Protein AF-A0AAD7C0X8-F1 (afdb_monomer_lite)

Foldseek 3Di:
DDDPQDDLVRLVVCVVVLCVLLVLVLADDPVCLVVDQCVDDDNNVSLQSLLVSLLVCLVNLNALVSLLVNCVSNVSSVVSCVVCVVSPAPSHHNRPDPLVSLLSNLSSLLRNCVHPNSLVVLLPDPLSLLSLLLSLQSLLPHDRPDCSLVSNVSSLVSCVVSPVLVPVVSVQSSCNSQPRDPVSVVVSLVSNVVVCVVPVVSDDPVVVVSSVVVVVSSVVVVVPPPDPPDPPDDPPVPVPPPDPDDDD

Radius of gyration: 20.09 Å; chains: 1; bounding box: 45×50×60 Å

Secondary structure (DSSP, 8-state):
---PPPPHHHHHHHHHHHHHHS-GGGSPPHHHHHT--TTSSHHHHHHHHHHHHHHHHHHHT--HHHHHHHHHHHHHHHHHHHHTHHHHTTTSTT-S-HHHHHHHHHHHHHHHHTSHHHHHHHHTSTTHHHHHHHHHHHHHHS---S-HHHHHHHHHHHHHHTTGGG-HHHHHHHHHHHTSSHHHHHHHHHHHHHHHHH-GGG--HHHHHHHHHHHHHHHHHHTTS---TT--SSSHHHHTT-------

Structure (mmCIF, N/CA/C/O backbone):
data_AF-A0AAD7C0X8-F1
#
_entry.id   AF-A0AAD7C0X8-F1
#
loop_
_atom_site.group_PDB
_atom_site.id
_atom_site.type_symbol
_atom_site.label_atom_id
_atom_site.label_alt_id
_atom_site.label_comp_id
_atom_site.label_asym_id
_atom_site.label_entity_id
_atom_site.label_seq_id
_atom_site.pdbx_PDB_ins_code
_atom_site.Cartn_x
_atom_site.Cartn_y
_atom_site.Cartn_z
_atom_site.occupancy
_atom_site.B_iso_or_equiv
_atom_site.auth_seq_id
_atom_site.auth_comp_id
_atom_site.auth_asym_id
_atom_site.auth_atom_id
_atom_site.pdbx_PDB_model_num
ATOM 1 N N . MET A 1 1 ? 21.101 -6.039 13.430 1.00 32.66 1 MET A N 1
ATOM 2 C CA . MET A 1 1 ? 20.666 -7.360 13.927 1.00 32.66 1 MET A CA 1
ATOM 3 C C . MET A 1 1 ? 19.851 -7.982 12.822 1.00 32.66 1 MET A C 1
ATOM 5 O O . MET A 1 1 ? 18.759 -7.492 12.554 1.00 32.66 1 MET A O 1
ATOM 9 N N . ASP A 1 2 ? 20.410 -8.977 12.144 1.00 31.84 2 ASP A N 1
ATOM 10 C CA . ASP A 1 2 ? 19.678 -9.732 11.134 1.00 31.84 2 ASP A CA 1
ATOM 11 C C . ASP A 1 2 ? 18.566 -10.504 11.836 1.00 31.84 2 ASP A C 1
ATOM 13 O O . ASP A 1 2 ? 18.821 -11.297 12.742 1.00 31.84 2 ASP A O 1
ATOM 17 N N . ASN A 1 3 ? 17.318 -10.203 11.484 1.00 43.12 3 ASN A N 1
ATOM 18 C CA . ASN A 1 3 ? 16.181 -10.973 11.958 1.00 43.12 3 ASN A CA 1
ATOM 19 C C . ASN A 1 3 ? 16.227 -12.315 11.210 1.00 43.12 3 ASN A C 1
ATOM 21 O O . ASN A 1 3 ? 16.103 -12.290 9.980 1.00 43.12 3 ASN A O 1
ATOM 25 N N . PRO A 1 4 ? 16.468 -13.461 11.876 1.00 53.78 4 PRO A N 1
ATOM 26 C CA . PRO A 1 4 ? 16.505 -14.741 11.184 1.00 53.78 4 PRO A CA 1
ATOM 27 C C . PRO A 1 4 ? 15.165 -14.937 10.477 1.00 53.78 4 PRO A C 1
ATOM 29 O O . PRO A 1 4 ? 14.106 -14.858 11.102 1.00 53.78 4 PRO A O 1
ATOM 32 N N . ALA A 1 5 ? 15.210 -15.124 9.156 1.00 65.44 5 ALA A N 1
ATOM 33 C CA . ALA A 1 5 ? 14.007 -15.332 8.367 1.00 65.44 5 ALA A CA 1
ATOM 34 C C . ALA A 1 5 ? 13.226 -16.511 8.962 1.00 65.44 5 ALA A C 1
ATOM 36 O O . ALA A 1 5 ? 13.779 -17.599 9.130 1.00 65.44 5 ALA A O 1
ATOM 37 N N . LEU A 1 6 ? 11.956 -16.280 9.310 1.00 68.38 6 LEU A N 1
ATOM 38 C CA . LEU A 1 6 ? 11.088 -17.333 9.829 1.00 68.38 6 LEU A CA 1
ATOM 39 C C . LEU A 1 6 ? 11.037 -18.492 8.830 1.00 68.38 6 LEU A C 1
ATOM 41 O O . LEU A 1 6 ? 10.920 -18.272 7.620 1.00 68.38 6 LEU A O 1
ATOM 45 N N . THR A 1 7 ? 11.081 -19.723 9.337 1.00 78.19 7 THR A N 1
ATOM 46 C CA . THR A 1 7 ? 10.837 -20.903 8.504 1.00 78.19 7 THR A CA 1
ATOM 47 C C . THR A 1 7 ? 9.405 -20.875 7.969 1.00 78.19 7 THR A C 1
ATOM 49 O O . THR A 1 7 ? 8.520 -20.238 8.543 1.00 78.19 7 THR A O 1
ATOM 52 N N . GLU A 1 8 ? 9.136 -21.581 6.871 1.00 71.00 8 GLU A N 1
ATOM 53 C CA . GLU A 1 8 ? 7.780 -21.660 6.313 1.00 71.00 8 GLU A CA 1
ATOM 54 C C . GLU A 1 8 ? 6.769 -22.209 7.333 1.00 71.00 8 GLU A C 1
ATOM 56 O O . GLU A 1 8 ? 5.691 -21.644 7.495 1.00 71.00 8 GLU A O 1
ATOM 61 N N . SER A 1 9 ? 7.152 -23.215 8.126 1.00 75.50 9 SER A N 1
ATOM 62 C CA . SER A 1 9 ? 6.321 -23.736 9.220 1.00 75.50 9 SER A CA 1
ATOM 63 C C . SER A 1 9 ? 6.037 -22.694 10.305 1.00 75.50 9 SER A C 1
ATOM 65 O O . SER A 1 9 ? 4.922 -22.645 10.817 1.00 75.50 9 SER A O 1
ATOM 67 N N . GLN A 1 10 ? 7.008 -21.838 10.646 1.00 78.19 10 GLN A N 1
ATOM 68 C CA . GLN A 1 10 ? 6.790 -20.734 11.587 1.00 78.19 10 GLN A CA 1
ATOM 69 C C . GLN A 1 10 ? 5.834 -19.689 11.003 1.00 78.19 10 GLN A C 1
ATOM 71 O O . GLN A 1 10 ? 4.924 -19.251 11.700 1.00 78.19 10 GLN A O 1
ATOM 76 N N . ARG A 1 11 ? 5.980 -19.343 9.717 1.00 72.56 11 ARG A N 1
ATOM 77 C CA . ARG A 1 11 ? 5.065 -18.423 9.020 1.00 72.56 11 ARG A CA 1
ATOM 78 C C . ARG A 1 11 ? 3.634 -18.963 8.989 1.00 72.56 11 ARG A C 1
ATOM 80 O O . ARG A 1 11 ? 2.706 -18.224 9.302 1.00 72.56 11 ARG A O 1
ATOM 87 N N . LEU A 1 12 ? 3.464 -20.248 8.673 1.00 70.44 12 LEU A N 1
ATOM 88 C CA . LEU A 1 12 ? 2.163 -20.923 8.668 1.00 70.44 12 LEU A CA 1
ATOM 89 C C . LEU A 1 12 ? 1.551 -21.003 10.073 1.00 70.44 12 LEU A C 1
ATOM 91 O O . LEU A 1 12 ? 0.361 -20.757 10.231 1.00 70.44 12 LEU A O 1
ATOM 95 N N . ALA A 1 13 ? 2.349 -21.276 11.109 1.00 77.56 13 ALA A N 1
ATOM 96 C CA . ALA A 1 13 ? 1.867 -21.274 12.490 1.00 77.56 13 ALA A CA 1
ATOM 97 C C . ALA A 1 13 ? 1.412 -19.873 12.944 1.00 77.56 13 ALA A C 1
ATOM 99 O 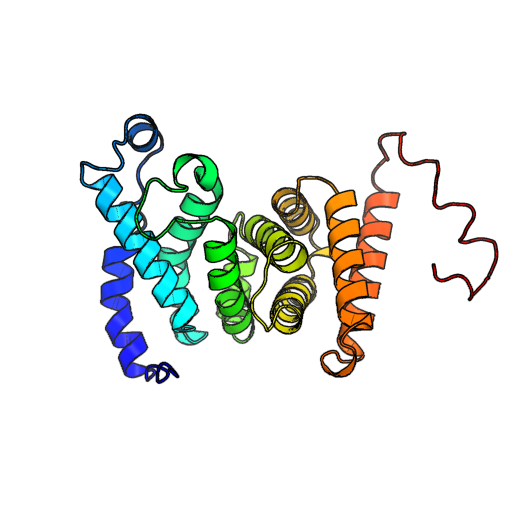O . ALA A 1 13 ? 0.431 -19.743 13.675 1.00 77.56 13 ALA A O 1
ATOM 100 N N . SER A 1 14 ? 2.082 -18.815 12.476 1.00 79.50 14 SER A N 1
ATOM 101 C CA . SER A 1 14 ? 1.691 -17.430 12.758 1.00 79.50 14 SER A CA 1
ATOM 102 C C . SER A 1 14 ? 0.415 -16.985 12.033 1.00 79.50 14 SER A C 1
ATOM 104 O O . SER A 1 14 ? -0.206 -16.026 12.485 1.00 79.50 14 SER A O 1
ATOM 106 N N . LEU A 1 15 ? -0.029 -17.677 10.972 1.00 80.38 15 LEU A N 1
ATOM 107 C CA . LEU A 1 15 ? -1.247 -17.307 10.234 1.00 80.38 15 LEU A CA 1
ATOM 108 C C . LEU A 1 15 ? -2.485 -17.248 11.125 1.00 80.38 15 LEU A C 1
ATOM 110 O O . LEU A 1 15 ? -3.273 -16.322 10.996 1.00 80.38 15 LEU A O 1
ATOM 114 N N . SER A 1 16 ? -2.643 -18.193 12.057 1.00 82.38 16 SER A N 1
ATOM 115 C CA . SER A 1 16 ? -3.808 -18.204 12.956 1.00 82.38 16 SER A CA 1
ATOM 116 C C . SER A 1 16 ? -3.858 -16.956 13.841 1.00 82.38 16 SER A C 1
ATOM 118 O O . SER A 1 16 ? -4.927 -16.397 14.076 1.00 82.38 16 SER A O 1
ATOM 120 N N . LEU A 1 17 ? -2.692 -16.488 14.298 1.00 85.88 17 LEU A N 1
ATOM 121 C CA . LEU A 1 17 ? -2.587 -15.249 15.062 1.00 85.88 17 LEU A CA 1
ATOM 122 C C . LEU A 1 17 ? -2.900 -14.035 14.181 1.00 85.88 17 LEU A C 1
ATOM 124 O O . LEU A 1 17 ? -3.639 -13.148 14.602 1.00 85.88 17 LEU A O 1
ATOM 128 N N . TRP A 1 18 ? -2.374 -14.005 12.956 1.00 87.81 18 TRP A N 1
ATOM 129 C CA . TRP A 1 18 ? -2.643 -12.924 12.008 1.00 87.81 18 TRP A CA 1
ATOM 130 C C . TRP A 1 18 ? -4.104 -12.854 11.599 1.00 87.81 18 TRP A C 1
ATOM 132 O O . TRP A 1 18 ? -4.644 -11.759 11.582 1.00 87.81 18 TRP A O 1
ATOM 142 N N . PHE A 1 19 ? -4.774 -13.980 11.371 1.00 90.31 19 PHE A N 1
ATOM 143 C CA . PHE A 1 19 ? -6.204 -13.992 11.057 1.00 90.31 19 PHE A CA 1
ATOM 144 C C . PHE A 1 19 ? -7.049 -13.508 12.230 1.00 90.31 19 PHE A C 1
ATOM 146 O O . PHE A 1 19 ? -8.034 -12.812 12.021 1.00 90.31 19 PHE A O 1
ATOM 153 N N . LEU A 1 20 ? -6.645 -13.817 13.465 1.00 90.56 20 LEU A N 1
ATOM 154 C CA . LEU A 1 20 ? -7.347 -13.332 14.649 1.00 90.56 20 LEU A CA 1
ATOM 155 C C . LEU A 1 20 ? -7.196 -11.816 14.839 1.00 90.56 20 LEU A C 1
ATOM 157 O O . LEU A 1 20 ? -8.148 -11.161 15.260 1.00 90.56 20 LEU A O 1
ATOM 161 N N . ILE A 1 21 ? -5.998 -11.271 14.606 1.00 93.44 21 ILE A N 1
ATOM 162 C CA . ILE A 1 21 ? -5.714 -9.842 14.811 1.00 93.44 21 ILE A CA 1
ATOM 163 C C . ILE A 1 21 ? -6.228 -9.005 13.637 1.00 93.44 21 ILE A C 1
ATOM 165 O O . ILE A 1 21 ? -6.854 -7.974 13.858 1.00 93.44 21 ILE A O 1
ATOM 169 N N . LEU A 1 22 ? -5.983 -9.456 12.407 1.00 94.56 22 LEU A N 1
ATOM 170 C CA . LEU A 1 22 ? -6.343 -8.776 11.162 1.00 94.56 22 LEU A CA 1
ATOM 171 C C . LEU A 1 22 ? -7.708 -9.231 10.633 1.00 94.56 22 LEU A C 1
ATOM 173 O O . LEU A 1 22 ? -7.950 -9.198 9.432 1.00 94.56 22 LEU A O 1
ATOM 177 N N . ASP A 1 23 ? -8.603 -9.667 11.515 1.00 94.94 23 ASP A N 1
ATOM 178 C CA . ASP A 1 23 ? -9.978 -9.987 11.141 1.00 94.94 23 ASP A CA 1
ATOM 179 C C . ASP A 1 23 ? -10.663 -8.715 10.598 1.00 94.94 23 ASP A C 1
ATOM 181 O O . ASP A 1 23 ? -10.744 -7.719 11.330 1.00 94.94 23 ASP A O 1
ATOM 185 N N . PRO A 1 24 ? -11.154 -8.702 9.343 1.00 95.62 24 PRO A N 1
ATOM 186 C CA . PRO A 1 24 ? -11.845 -7.544 8.781 1.00 95.62 24 PRO A CA 1
ATOM 187 C C . PRO A 1 24 ? -13.075 -7.116 9.589 1.00 95.62 24 PRO A C 1
ATOM 189 O O . PRO A 1 24 ? -13.419 -5.938 9.589 1.00 95.62 24 PRO A O 1
ATOM 192 N N . ALA A 1 25 ? -13.713 -8.034 10.326 1.00 94.94 25 ALA A N 1
ATOM 193 C CA . ALA A 1 25 ? -14.865 -7.721 11.173 1.00 94.94 25 ALA A CA 1
ATOM 194 C C . ALA A 1 25 ? -14.525 -6.808 12.367 1.00 94.94 25 ALA A C 1
ATOM 196 O O . ALA A 1 25 ? -15.426 -6.298 13.030 1.00 94.94 25 ALA A O 1
ATOM 197 N N . ARG A 1 26 ? -13.235 -6.605 12.659 1.00 94.88 26 ARG A N 1
ATOM 198 C CA . ARG A 1 26 ? -12.752 -5.713 13.724 1.00 94.88 26 ARG A CA 1
ATOM 199 C C . ARG A 1 26 ? -12.464 -4.294 13.251 1.00 94.88 26 ARG A C 1
ATOM 201 O O . ARG A 1 26 ? -12.142 -3.445 14.082 1.00 94.88 26 ARG A O 1
ATOM 208 N N . ILE A 1 27 ? -12.540 -4.037 11.946 1.00 95.88 27 ILE A N 1
ATOM 209 C CA . ILE A 1 27 ? -12.364 -2.689 11.414 1.00 95.88 27 ILE A CA 1
ATOM 210 C C . ILE A 1 27 ? -13.512 -1.821 11.948 1.00 95.88 27 ILE A C 1
ATOM 212 O O . ILE A 1 27 ? -14.677 -2.190 11.777 1.00 95.88 27 ILE A O 1
ATOM 216 N N . PRO A 1 28 ? -13.215 -0.691 12.616 1.00 93.62 28 PRO A N 1
ATOM 217 C CA . PRO A 1 28 ? -14.253 0.195 13.122 1.00 93.62 28 PRO A CA 1
ATOM 218 C C . PRO A 1 28 ? -15.121 0.718 11.982 1.00 93.62 28 PRO A C 1
ATOM 220 O O . PRO A 1 28 ? -14.614 1.071 10.916 1.00 93.62 28 PRO A O 1
ATOM 223 N N . THR A 1 29 ? -16.428 0.808 12.220 1.00 91.12 29 THR A N 1
ATOM 224 C CA . THR A 1 29 ? -17.317 1.479 11.270 1.00 91.12 29 THR A CA 1
ATOM 225 C C . THR A 1 29 ? -17.044 2.988 11.277 1.00 91.12 29 THR A C 1
ATOM 227 O O . THR A 1 29 ? -16.501 3.505 12.263 1.00 91.12 29 THR A O 1
ATOM 230 N N . PRO A 1 30 ? -17.420 3.720 10.213 1.00 88.44 30 PRO A N 1
ATOM 231 C CA . PRO A 1 30 ? -17.243 5.171 10.157 1.00 88.44 30 PRO A CA 1
ATOM 232 C C . PRO A 1 30 ? -17.828 5.900 11.376 1.00 88.44 30 PRO A C 1
ATOM 234 O O . PRO A 1 30 ? -17.179 6.774 11.941 1.00 88.44 30 PRO A O 1
ATOM 237 N N . GLU A 1 31 ? -18.996 5.471 11.860 1.00 88.62 31 GLU A N 1
ATOM 238 C CA . GLU A 1 31 ? -19.673 6.078 13.014 1.00 88.62 31 GLU A CA 1
ATOM 239 C C . GLU A 1 31 ? -18.886 5.878 14.319 1.00 88.62 31 GLU A C 1
ATOM 241 O O . GLU A 1 31 ? -18.843 6.756 15.182 1.00 88.62 31 GLU A O 1
ATOM 246 N N . VAL A 1 32 ? -18.237 4.717 14.472 1.00 89.31 32 VAL A N 1
ATOM 247 C CA . VAL A 1 32 ? -17.354 4.455 15.616 1.00 89.31 32 VAL A CA 1
ATOM 248 C C . VAL A 1 32 ? -16.107 5.328 15.521 1.00 89.31 32 VAL A C 1
ATOM 250 O O . VAL A 1 32 ? -15.654 5.849 16.536 1.00 89.31 32 VAL A O 1
ATOM 253 N N . LEU A 1 33 ? -15.564 5.518 14.316 1.00 88.44 33 LEU A N 1
ATOM 254 C CA . LEU A 1 33 ? -14.345 6.292 14.102 1.00 88.44 33 LEU A CA 1
ATOM 255 C C . LEU A 1 33 ? -14.522 7.776 14.458 1.00 88.44 33 LEU A C 1
ATOM 257 O O . LEU A 1 33 ? -13.631 8.363 15.067 1.00 88.44 33 LEU A O 1
ATOM 261 N N . GLU A 1 34 ? -15.681 8.362 14.149 1.00 86.06 34 GLU A N 1
ATOM 262 C CA . GLU A 1 34 ? -16.001 9.768 14.452 1.00 86.06 34 GLU A CA 1
ATOM 263 C C . GLU A 1 34 ? -15.982 10.097 15.951 1.00 86.06 34 GLU A C 1
ATOM 265 O O . GLU A 1 34 ? -15.717 11.235 16.340 1.00 86.06 34 GLU A O 1
ATOM 270 N N . THR A 1 35 ? -16.256 9.104 16.799 1.00 87.44 35 THR A N 1
ATOM 271 C CA . THR A 1 35 ? -16.377 9.271 18.256 1.00 87.44 35 THR A CA 1
ATOM 272 C C . THR A 1 35 ? -15.254 8.588 19.036 1.00 87.44 35 THR A C 1
ATOM 274 O O . THR A 1 35 ? -15.273 8.579 20.267 1.00 87.44 35 THR A O 1
ATOM 277 N N . LEU A 1 36 ? -14.271 8.019 18.334 1.00 88.12 36 LEU A N 1
ATOM 278 C CA . LEU A 1 36 ? -13.228 7.191 18.922 1.00 88.12 36 LEU A CA 1
ATOM 279 C C . LEU A 1 36 ? -12.238 8.015 19.757 1.00 88.12 36 LEU A C 1
ATOM 281 O O . LEU A 1 36 ? -11.521 8.862 19.221 1.00 88.12 36 LEU A O 1
ATOM 285 N N . ASP A 1 37 ? -12.135 7.699 21.050 1.00 86.75 37 ASP A N 1
ATOM 286 C CA . ASP A 1 37 ? -11.016 8.132 21.890 1.00 86.75 37 ASP A CA 1
ATOM 287 C C . ASP A 1 37 ? -9.796 7.233 21.612 1.00 86.75 37 ASP A C 1
ATOM 289 O O . ASP A 1 37 ? -9.871 6.022 21.816 1.00 86.75 37 ASP A O 1
ATOM 293 N N . PRO A 1 38 ? -8.652 7.775 21.162 1.00 81.75 38 PRO A N 1
ATOM 294 C CA . PRO A 1 38 ? -7.455 6.972 20.925 1.00 81.75 38 PRO A CA 1
ATOM 295 C C . PRO A 1 38 ? -6.884 6.275 22.169 1.00 81.75 38 PRO A C 1
ATOM 297 O O . PRO A 1 38 ? -6.120 5.321 22.029 1.00 81.75 38 PRO A O 1
ATOM 300 N N . ASN A 1 39 ? -7.228 6.743 23.373 1.00 81.12 39 ASN A N 1
ATOM 301 C CA . ASN A 1 39 ? -6.718 6.206 24.636 1.00 81.12 39 ASN A CA 1
ATOM 302 C C . ASN A 1 39 ? -7.677 5.225 25.318 1.00 81.12 39 ASN A C 1
ATOM 304 O O . ASN A 1 39 ? -7.301 4.633 26.332 1.00 81.12 39 ASN A O 1
ATOM 308 N N . ASP A 1 40 ? -8.895 5.058 24.800 1.00 77.62 40 ASP A N 1
ATOM 309 C CA . ASP A 1 40 ? -9.926 4.253 25.445 1.00 77.62 40 ASP A CA 1
ATOM 310 C C . ASP A 1 40 ? -10.737 3.429 24.435 1.00 77.62 40 ASP A C 1
ATOM 312 O O . ASP A 1 40 ? -10.974 3.803 23.289 1.00 77.62 40 ASP A O 1
ATOM 316 N N . GLY A 1 41 ? -11.193 2.268 24.887 1.00 84.25 41 GLY A N 1
ATOM 317 C CA . GLY A 1 41 ? -12.115 1.433 24.144 1.00 84.25 41 GLY A CA 1
ATOM 318 C C . GLY A 1 41 ? -11.469 0.391 23.235 1.00 84.25 41 GLY A C 1
ATOM 319 O O . GLY A 1 41 ? -10.277 0.364 22.924 1.00 84.25 41 GLY A O 1
ATOM 320 N N . ARG A 1 42 ? -12.321 -0.546 22.815 1.00 89.56 42 ARG A N 1
ATOM 321 C CA . ARG A 1 42 ? -11.903 -1.742 22.085 1.00 89.56 42 ARG A CA 1
ATOM 322 C C . ARG A 1 42 ? -11.376 -1.430 20.681 1.00 89.56 42 ARG A C 1
ATOM 324 O O . ARG A 1 42 ? -10.369 -2.004 20.282 1.00 89.56 42 ARG A O 1
ATOM 331 N N . ALA A 1 43 ? -12.016 -0.503 19.972 1.00 90.81 43 ALA A N 1
ATOM 332 C CA . ALA A 1 43 ? -11.628 -0.116 18.617 1.00 90.81 43 ALA A CA 1
ATOM 333 C C . ALA A 1 43 ? -10.211 0.485 18.565 1.00 90.81 43 ALA A C 1
ATOM 335 O O . ALA A 1 43 ? -9.439 0.140 17.675 1.00 90.81 43 ALA A O 1
ATOM 336 N N . ALA A 1 44 ? -9.825 1.303 19.551 1.00 91.69 44 ALA A N 1
ATOM 337 C CA . ALA A 1 44 ? -8.479 1.871 19.636 1.00 91.69 44 ALA A CA 1
ATOM 338 C C . ALA A 1 44 ? -7.398 0.790 19.812 1.00 91.69 44 ALA A C 1
ATOM 340 O O . ALA A 1 44 ? -6.333 0.839 19.180 1.00 91.69 44 ALA A O 1
ATOM 341 N N . VAL A 1 45 ? -7.699 -0.224 20.633 1.00 92.56 45 VAL A N 1
ATOM 342 C CA . VAL A 1 45 ? -6.842 -1.402 20.817 1.00 92.56 45 VAL A CA 1
ATOM 343 C C . VAL A 1 45 ? -6.750 -2.212 19.527 1.00 92.56 45 VAL A C 1
ATOM 345 O O . VAL A 1 45 ? -5.642 -2.550 19.119 1.00 92.56 45 VAL A O 1
ATOM 348 N N . ASP A 1 46 ? -7.873 -2.495 18.863 1.00 94.94 46 ASP A N 1
ATOM 349 C CA . ASP A 1 46 ? -7.876 -3.279 17.624 1.00 94.94 46 ASP A CA 1
ATOM 350 C C . ASP A 1 46 ? -7.090 -2.563 16.501 1.00 94.94 46 ASP A C 1
ATOM 352 O O . ASP A 1 46 ? -6.251 -3.207 15.872 1.00 94.94 46 ASP A O 1
ATOM 356 N N . ILE A 1 47 ? -7.232 -1.238 16.326 1.00 95.31 47 ILE A N 1
ATOM 357 C CA . ILE A 1 47 ? -6.412 -0.449 15.376 1.00 95.31 47 ILE A CA 1
ATOM 358 C C . ILE A 1 47 ? -4.920 -0.568 15.709 1.00 95.31 47 ILE A C 1
ATOM 360 O O . ILE A 1 47 ? -4.105 -0.856 14.831 1.00 95.31 47 ILE A O 1
ATOM 364 N N . SER A 1 48 ? -4.547 -0.360 16.974 1.00 94.44 48 SER A N 1
ATOM 365 C CA .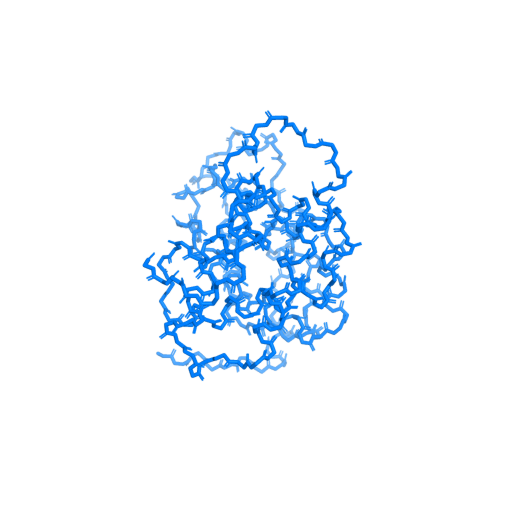 SER A 1 48 ? -3.146 -0.420 17.409 1.00 94.44 48 SER A CA 1
ATOM 366 C C . SER A 1 48 ? -2.547 -1.817 17.206 1.00 94.44 48 SER A C 1
ATOM 368 O O . SER A 1 48 ? -1.424 -1.967 16.721 1.00 94.44 48 SER A O 1
ATOM 370 N N . CYS A 1 49 ? -3.303 -2.865 17.542 1.00 94.44 49 CYS A N 1
ATOM 371 C CA . CYS A 1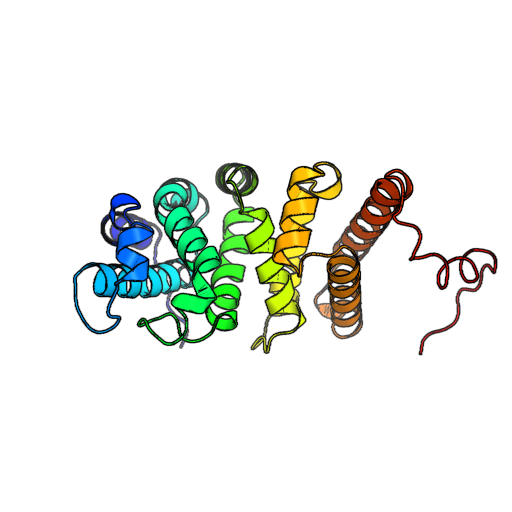 49 ? -2.899 -4.249 17.320 1.00 94.44 49 CYS A CA 1
ATOM 372 C C . CYS A 1 49 ? -2.753 -4.566 15.829 1.00 94.44 49 CYS A C 1
ATOM 374 O O . CYS A 1 49 ? -1.761 -5.189 15.447 1.00 94.44 49 CYS A O 1
ATOM 376 N N . ALA A 1 50 ? -3.691 -4.116 14.990 1.00 95.44 50 ALA A N 1
ATOM 377 C CA . ALA A 1 50 ? -3.629 -4.302 13.547 1.00 95.44 50 ALA A CA 1
ATOM 378 C C . ALA A 1 50 ? -2.419 -3.582 12.939 1.00 95.44 50 ALA A C 1
ATOM 380 O O . ALA A 1 50 ? -1.664 -4.203 12.195 1.00 95.44 50 ALA A O 1
ATOM 381 N N . ALA A 1 51 ? -2.151 -2.329 13.316 1.00 94.06 51 ALA A N 1
ATOM 382 C CA . ALA A 1 51 ? -0.983 -1.579 12.848 1.00 94.06 51 ALA A CA 1
ATOM 383 C C . ALA A 1 51 ? 0.341 -2.288 13.185 1.00 94.06 51 ALA A C 1
ATOM 385 O O . ALA A 1 51 ? 1.224 -2.426 12.333 1.00 94.06 51 ALA A O 1
ATOM 386 N N . ILE A 1 52 ? 0.469 -2.803 14.412 1.00 91.69 52 ILE A N 1
ATOM 387 C CA . ILE A 1 52 ? 1.640 -3.584 14.830 1.00 91.69 52 ILE A CA 1
ATOM 388 C C . ILE A 1 52 ? 1.730 -4.897 14.042 1.00 91.69 52 ILE A C 1
ATOM 390 O O . ILE A 1 52 ? 2.812 -5.256 13.578 1.00 91.69 52 ILE A O 1
ATOM 394 N N . ALA A 1 53 ? 0.620 -5.619 13.875 1.00 91.69 53 ALA A N 1
ATOM 395 C CA . ALA A 1 53 ? 0.597 -6.876 13.131 1.00 91.69 53 ALA A CA 1
ATOM 396 C C . ALA A 1 53 ? 0.961 -6.676 11.652 1.00 91.69 53 ALA A C 1
ATOM 398 O O . ALA A 1 53 ? 1.790 -7.422 11.133 1.00 91.69 53 ALA A O 1
ATOM 399 N N . LEU A 1 54 ? 0.434 -5.635 10.999 1.00 91.88 54 LEU A N 1
ATOM 400 C CA . LEU A 1 54 ? 0.799 -5.264 9.630 1.00 91.88 54 LEU A CA 1
ATOM 401 C C . LEU A 1 54 ? 2.301 -5.006 9.504 1.00 91.88 54 LEU A C 1
ATOM 403 O O . LEU A 1 54 ? 2.938 -5.557 8.609 1.00 91.88 54 LEU A O 1
ATOM 407 N N . HIS A 1 55 ? 2.899 -4.266 10.443 1.00 88.94 55 HIS A N 1
ATOM 408 C CA . HIS A 1 55 ? 4.349 -4.043 10.463 1.00 88.94 55 HIS A CA 1
ATOM 409 C C . HIS A 1 55 ? 5.155 -5.347 10.506 1.00 88.94 55 HIS A C 1
ATOM 411 O O . HIS A 1 55 ? 6.186 -5.484 9.844 1.00 88.94 55 HIS A O 1
ATOM 417 N N . TRP A 1 56 ? 4.686 -6.336 11.267 1.00 85.88 56 TRP A N 1
ATOM 418 C CA . TRP A 1 56 ? 5.315 -7.655 11.311 1.00 85.88 56 TRP A CA 1
ATOM 419 C C . TRP A 1 56 ? 5.108 -8.449 10.023 1.00 85.88 56 TRP A C 1
ATOM 421 O O . TRP A 1 56 ? 6.059 -9.073 9.548 1.00 85.88 56 TRP A O 1
ATOM 431 N N . VAL A 1 57 ? 3.917 -8.400 9.426 1.00 86.25 57 VAL A N 1
ATOM 432 C CA . VAL A 1 57 ? 3.647 -9.010 8.114 1.00 86.25 57 VAL A CA 1
ATOM 433 C C . VAL A 1 57 ? 4.595 -8.433 7.059 1.00 86.25 57 VAL A C 1
ATOM 435 O O . VAL A 1 57 ? 5.303 -9.186 6.390 1.00 86.25 57 VAL A O 1
ATOM 438 N N . PHE A 1 58 ? 4.708 -7.105 6.994 1.00 86.62 58 PHE A N 1
ATOM 439 C CA . PHE A 1 58 ? 5.619 -6.397 6.096 1.00 86.62 58 PHE A CA 1
ATOM 440 C C . PHE A 1 58 ? 7.077 -6.845 6.263 1.00 86.62 58 PHE A C 1
ATOM 442 O O . PHE A 1 58 ? 7.770 -7.150 5.291 1.00 86.62 58 PHE A O 1
ATOM 449 N N . LYS A 1 59 ? 7.549 -6.937 7.511 1.00 79.62 59 LYS A N 1
ATOM 450 C CA . LYS A 1 59 ? 8.930 -7.333 7.818 1.00 79.62 59 LYS A CA 1
ATOM 451 C C . LYS A 1 59 ? 9.227 -8.800 7.548 1.00 79.62 59 LYS A C 1
ATOM 453 O O . LYS A 1 59 ? 10.342 -9.129 7.149 1.00 79.62 59 LYS A O 1
ATOM 458 N N . THR A 1 60 ? 8.274 -9.687 7.816 1.00 74.56 60 THR A N 1
ATOM 459 C CA . THR A 1 60 ? 8.485 -11.138 7.695 1.00 74.56 60 THR A CA 1
ATOM 460 C C . THR A 1 60 ? 8.456 -11.628 6.251 1.00 74.56 60 THR A C 1
ATOM 462 O O . THR A 1 60 ? 8.906 -12.755 6.011 1.00 74.56 60 THR A O 1
ATOM 465 N N . ARG A 1 61 ? 8.005 -10.774 5.312 1.00 68.81 61 ARG A N 1
ATOM 466 C CA . ARG A 1 61 ? 7.940 -11.036 3.867 1.00 68.81 61 ARG A CA 1
ATOM 467 C C . ARG A 1 61 ? 7.309 -12.400 3.615 1.00 68.81 61 ARG A C 1
ATOM 469 O O . ARG A 1 61 ? 7.990 -13.346 3.210 1.00 68.81 61 ARG A O 1
ATOM 476 N N . CYS A 1 62 ? 6.035 -12.529 3.992 1.00 64.88 62 CYS A N 1
ATOM 477 C CA . CYS A 1 62 ? 5.266 -13.748 3.767 1.00 64.88 62 CYS A CA 1
ATOM 478 C C . CYS A 1 62 ? 5.486 -14.216 2.321 1.00 64.88 62 CYS A C 1
ATOM 480 O O . CYS A 1 62 ? 5.396 -13.424 1.390 1.00 64.88 62 CYS A O 1
ATOM 482 N N . THR A 1 63 ? 5.839 -15.487 2.132 1.00 65.75 63 THR A N 1
ATOM 483 C CA . THR A 1 63 ? 6.048 -16.047 0.791 1.00 65.75 63 THR A CA 1
ATOM 484 C C . THR A 1 63 ? 4.769 -15.922 -0.026 1.00 65.75 63 THR A C 1
ATOM 486 O O . THR A 1 63 ? 3.677 -15.876 0.542 1.00 65.75 63 THR A O 1
ATOM 489 N N . GLY A 1 64 ? 4.884 -15.930 -1.356 1.00 63.97 64 GLY A N 1
ATOM 490 C CA . GLY A 1 64 ? 3.727 -15.881 -2.252 1.00 63.97 64 GLY A CA 1
ATOM 491 C C . GLY A 1 64 ? 2.609 -16.865 -1.888 1.00 63.97 64 GLY A C 1
ATOM 492 O O . GLY A 1 64 ? 1.449 -16.467 -1.831 1.00 63.97 64 GLY A O 1
ATOM 493 N N . SER A 1 65 ? 2.972 -18.094 -1.502 1.00 68.12 65 SER A N 1
ATOM 494 C CA . SER A 1 65 ? 2.057 -19.145 -1.032 1.00 68.12 65 SER A CA 1
ATOM 495 C C . SER A 1 65 ? 1.239 -18.760 0.209 1.00 68.12 65 SER A C 1
ATOM 497 O O . SER A 1 65 ? 0.063 -19.095 0.310 1.00 68.12 65 SER A O 1
ATOM 499 N N . VAL A 1 66 ? 1.835 -18.031 1.154 1.00 73.81 66 VAL A N 1
ATOM 500 C CA . VAL A 1 66 ? 1.158 -17.511 2.356 1.00 73.81 66 VAL A CA 1
ATOM 501 C C . VAL A 1 66 ? 0.369 -16.239 2.027 1.00 73.81 66 VAL A C 1
ATOM 503 O O . VAL A 1 66 ? -0.695 -16.002 2.602 1.00 73.81 66 VAL A O 1
ATOM 506 N N . GLY A 1 67 ? 0.873 -15.442 1.081 1.00 75.31 67 GLY A N 1
ATOM 507 C CA . GLY A 1 67 ? 0.280 -14.182 0.640 1.00 75.31 67 GLY A CA 1
ATOM 508 C C . GLY A 1 67 ? -1.162 -14.329 0.160 1.00 75.31 67 GLY A C 1
ATOM 509 O O . GLY A 1 67 ? -1.996 -13.519 0.550 1.00 75.31 67 GLY A O 1
ATOM 510 N N . VAL A 1 68 ? -1.484 -15.391 -0.590 1.00 79.81 68 VAL A N 1
ATOM 511 C CA . VAL A 1 68 ? -2.853 -15.642 -1.089 1.00 79.81 68 VAL A CA 1
ATOM 512 C C . VAL A 1 68 ? -3.870 -15.725 0.055 1.00 79.81 68 VAL A C 1
ATOM 514 O O . VAL A 1 68 ? -4.914 -15.076 0.010 1.00 79.81 68 VAL A O 1
ATOM 517 N N . TYR A 1 69 ? -3.558 -16.480 1.111 1.00 82.44 69 TYR A N 1
ATOM 518 C CA . TYR A 1 69 ? -4.463 -16.635 2.253 1.00 82.44 69 TYR A CA 1
ATOM 519 C C . TYR A 1 69 ? -4.545 -15.360 3.092 1.00 82.44 69 TYR A C 1
ATOM 521 O O . TYR A 1 69 ? -5.624 -14.962 3.531 1.00 82.44 69 TYR A O 1
ATOM 529 N N . LEU A 1 70 ? -3.398 -14.713 3.301 1.00 84.25 70 LEU A N 1
ATOM 530 C CA . LEU A 1 70 ? -3.294 -13.548 4.167 1.00 84.25 70 LEU A CA 1
ATOM 531 C C . LEU A 1 70 ? -3.959 -12.309 3.569 1.00 84.25 70 LEU A C 1
ATOM 533 O O . LEU A 1 70 ? -4.531 -11.522 4.321 1.00 84.25 70 LEU A O 1
ATOM 537 N N . TRP A 1 71 ? -3.928 -12.152 2.243 1.00 87.69 71 TRP A N 1
ATOM 538 C CA . TRP A 1 71 ? -4.380 -10.944 1.550 1.00 87.69 71 TRP A CA 1
ATOM 539 C C . TRP A 1 71 ? -5.798 -10.513 1.938 1.00 87.69 71 TRP A C 1
ATOM 541 O O . TRP A 1 71 ? -6.024 -9.342 2.223 1.00 87.69 71 TRP A O 1
ATOM 551 N N . SER A 1 72 ? -6.734 -11.461 2.035 1.00 88.69 72 SER A N 1
ATOM 552 C CA . SER A 1 72 ? -8.141 -11.197 2.386 1.00 88.69 72 SER A CA 1
ATOM 553 C C . SER A 1 72 ? -8.355 -10.592 3.782 1.00 88.69 72 SER A C 1
ATOM 555 O O . SER A 1 72 ? -9.342 -9.898 4.001 1.00 88.69 72 SER A O 1
ATOM 557 N N . HIS A 1 73 ? -7.434 -10.836 4.716 1.00 90.50 73 HIS A N 1
ATOM 558 C CA . HIS A 1 73 ? -7.473 -10.306 6.084 1.00 90.50 73 HIS A CA 1
ATOM 559 C C . HIS A 1 73 ? -6.611 -9.044 6.200 1.00 90.50 73 HIS A C 1
ATOM 561 O O . HIS A 1 73 ? -6.955 -8.063 6.848 1.00 90.50 73 HIS A O 1
ATOM 567 N N . PHE A 1 74 ? -5.480 -9.057 5.506 1.00 89.19 74 PHE A N 1
ATOM 568 C CA . PHE A 1 74 ? -4.484 -8.001 5.497 1.00 89.19 74 PHE A CA 1
ATOM 569 C C . PHE A 1 74 ? -4.935 -6.739 4.751 1.00 89.19 74 PHE A C 1
ATOM 571 O O . PHE A 1 74 ? -4.789 -5.633 5.273 1.00 89.19 74 PHE A O 1
ATOM 578 N N . TRP A 1 75 ? -5.473 -6.890 3.538 1.00 92.94 75 TRP A N 1
ATOM 579 C CA . TRP A 1 75 ? -5.774 -5.760 2.661 1.00 92.94 75 TRP A CA 1
ATOM 580 C C . TRP A 1 75 ? -6.827 -4.805 3.235 1.00 92.94 75 TRP A C 1
ATOM 582 O O . TRP A 1 75 ? -6.575 -3.601 3.211 1.00 92.94 75 TRP A O 1
ATOM 592 N N . PRO A 1 76 ? -7.956 -5.276 3.808 1.00 95.81 76 PRO A N 1
ATOM 593 C CA . PRO A 1 76 ? -8.951 -4.381 4.397 1.00 95.81 76 PRO A CA 1
ATOM 594 C C . PRO A 1 76 ? -8.360 -3.419 5.434 1.00 95.81 76 PRO A C 1
ATOM 596 O O . PRO A 1 76 ? -8.721 -2.246 5.460 1.00 95.81 76 PRO A O 1
ATOM 599 N N . TRP A 1 77 ? -7.399 -3.885 6.238 1.00 96.44 77 TRP A N 1
ATOM 600 C CA . TRP A 1 77 ? -6.700 -3.049 7.211 1.00 96.44 77 TRP A CA 1
ATOM 601 C C . TRP A 1 77 ? -5.721 -2.065 6.566 1.00 96.44 77 TRP A C 1
ATOM 603 O O . TRP A 1 77 ? -5.667 -0.910 6.987 1.00 96.44 77 TRP A O 1
ATOM 613 N N . VAL A 1 78 ? -4.971 -2.482 5.537 1.00 95.06 78 VAL A N 1
ATOM 614 C CA . VAL A 1 78 ? -4.107 -1.567 4.767 1.00 95.06 78 VAL A CA 1
ATOM 615 C C . VAL A 1 78 ? -4.935 -0.457 4.132 1.00 95.06 78 VAL A C 1
ATOM 617 O O . VAL A 1 78 ? -4.586 0.713 4.272 1.00 95.06 78 VAL A O 1
ATOM 620 N N . TYR A 1 79 ? -6.050 -0.816 3.496 1.00 95.44 79 TYR A N 1
ATOM 621 C CA . TYR A 1 79 ? -6.966 0.135 2.883 1.00 95.44 79 TYR A CA 1
ATOM 622 C C . TYR A 1 79 ? -7.577 1.081 3.922 1.00 95.44 79 TYR A C 1
ATOM 624 O O . TYR A 1 79 ? -7.498 2.293 3.755 1.00 95.44 79 TYR A O 1
ATOM 632 N N . PHE A 1 80 ? -8.091 0.553 5.037 1.00 96.25 80 PHE A N 1
ATOM 633 C CA . PHE A 1 80 ? -8.634 1.365 6.128 1.00 96.25 80 PHE A CA 1
ATOM 634 C C . PHE A 1 80 ? -7.620 2.391 6.654 1.00 96.25 80 PHE A C 1
ATOM 636 O O . PHE A 1 80 ? -7.965 3.559 6.840 1.00 96.25 80 PHE A O 1
ATOM 643 N N . ILE A 1 81 ? -6.368 1.974 6.870 1.00 95.25 81 ILE A N 1
ATOM 644 C CA . ILE A 1 81 ? -5.293 2.860 7.335 1.00 95.25 81 ILE A CA 1
ATOM 645 C C . ILE A 1 81 ? -4.926 3.891 6.264 1.00 95.25 81 ILE A C 1
ATOM 647 O O . ILE A 1 81 ? -4.721 5.058 6.593 1.00 95.25 81 ILE A O 1
ATOM 651 N N . HIS A 1 82 ? -4.860 3.481 4.995 1.00 93.50 82 HIS A N 1
ATOM 652 C CA . HIS A 1 82 ? -4.611 4.369 3.861 1.00 93.50 82 HIS A CA 1
ATOM 653 C C . HIS A 1 82 ? -5.660 5.487 3.789 1.00 93.50 82 HIS A C 1
ATOM 655 O O . HIS A 1 82 ? -5.287 6.659 3.744 1.00 93.50 82 HIS A O 1
ATOM 661 N N . THR A 1 83 ? -6.952 5.146 3.834 1.00 93.44 83 THR A N 1
ATOM 662 C CA . THR A 1 83 ? -8.047 6.112 3.648 1.00 93.44 83 THR A CA 1
ATOM 663 C C . THR A 1 83 ? -8.284 7.013 4.854 1.00 93.44 83 THR A C 1
ATOM 665 O O . THR A 1 83 ? -8.769 8.126 4.690 1.00 93.44 83 THR A O 1
ATOM 668 N N . HIS A 1 84 ? -7.950 6.561 6.065 1.00 94.06 84 HIS A N 1
ATOM 669 C CA . HIS A 1 84 ? -8.181 7.321 7.300 1.00 94.06 84 HIS A CA 1
ATOM 670 C C . HIS A 1 84 ? -6.892 7.869 7.916 1.00 94.06 84 HIS A C 1
ATOM 672 O O . HIS A 1 84 ? -6.885 8.250 9.087 1.00 94.06 84 HIS A O 1
ATOM 678 N N . TRP A 1 85 ? -5.795 7.912 7.154 1.00 93.06 85 TRP A N 1
ATOM 679 C CA . TRP A 1 85 ? -4.476 8.234 7.696 1.00 93.06 85 TRP A CA 1
ATOM 680 C C . TRP A 1 85 ? -4.452 9.541 8.499 1.00 93.06 85 TRP A C 1
ATOM 682 O O . TRP A 1 85 ? -3.951 9.550 9.619 1.00 93.06 85 TRP A O 1
ATOM 692 N N . GLU A 1 86 ? -5.045 10.617 7.970 1.00 91.81 86 GLU A N 1
ATOM 693 C CA . GLU A 1 86 ? -5.077 11.939 8.622 1.00 91.81 86 GLU A CA 1
ATOM 694 C C . GLU A 1 86 ? -5.708 11.905 10.020 1.00 91.81 86 GLU A C 1
ATOM 696 O O . GLU A 1 86 ? -5.317 12.655 10.915 1.00 91.81 86 GLU A O 1
ATOM 701 N N . PHE A 1 87 ? -6.680 11.015 10.228 1.00 91.56 87 PHE A N 1
ATOM 702 C CA . PHE A 1 87 ? -7.279 10.802 11.536 1.00 91.56 87 PHE A CA 1
ATOM 703 C C . PHE A 1 87 ? -6.397 9.921 12.428 1.00 91.56 87 PHE A C 1
ATOM 705 O O . PHE A 1 87 ? -6.294 10.171 13.625 1.00 91.56 87 PHE A O 1
ATOM 712 N N . LEU A 1 88 ? -5.780 8.879 11.872 1.00 92.38 88 LEU A N 1
ATOM 713 C CA . LEU A 1 88 ? -5.056 7.863 12.637 1.00 92.38 88 LEU A CA 1
ATOM 714 C C . LEU A 1 88 ? -3.648 8.304 13.072 1.00 92.38 88 LEU A C 1
ATOM 716 O O . LEU A 1 88 ? -3.151 7.844 14.106 1.00 92.38 88 LEU A O 1
ATOM 720 N N . GLU A 1 89 ? -2.995 9.161 12.288 1.00 91.44 89 GLU A N 1
ATOM 721 C CA . GLU A 1 89 ? -1.593 9.538 12.464 1.00 91.44 89 GLU A CA 1
ATOM 722 C C . GLU A 1 89 ? -1.307 10.127 13.847 1.00 91.44 89 GLU A C 1
ATOM 724 O O . GLU A 1 89 ? -1.969 11.052 14.317 1.00 91.44 89 GLU A O 1
ATOM 729 N N . GLY A 1 90 ? -0.301 9.566 14.522 1.00 86.69 90 GLY A N 1
ATOM 730 C CA . GLY A 1 90 ? 0.138 10.012 15.843 1.00 86.69 90 GLY A CA 1
ATOM 731 C C . GLY A 1 90 ? -0.829 9.683 16.984 1.00 86.69 90 GLY A C 1
ATOM 732 O O . GLY A 1 90 ? -0.467 9.889 18.142 1.00 86.69 90 GLY A O 1
ATOM 733 N N . ARG A 1 91 ? -2.022 9.144 16.690 1.00 88.81 91 ARG A N 1
ATOM 734 C CA . ARG A 1 91 ? -3.045 8.803 17.692 1.00 88.81 91 ARG A CA 1
ATOM 735 C C . ARG A 1 91 ? -2.960 7.360 18.173 1.00 88.81 91 ARG A C 1
ATOM 737 O O . ARG A 1 91 ? -3.240 7.098 19.336 1.00 88.81 91 ARG A O 1
ATOM 744 N N . PHE A 1 92 ? -2.554 6.435 17.304 1.00 90.56 92 PHE A N 1
ATOM 745 C CA . PHE A 1 92 ? -2.531 5.000 17.609 1.00 90.56 92 PHE A CA 1
ATOM 746 C C . PHE A 1 92 ? -1.116 4.421 17.590 1.00 90.56 92 PHE A C 1
ATOM 748 O O . PHE A 1 92 ? -0.244 4.832 16.815 1.00 90.56 92 PHE A O 1
ATOM 755 N N . HIS A 1 93 ? -0.874 3.417 18.438 1.00 87.19 93 HIS A N 1
ATOM 756 C CA . HIS A 1 93 ? 0.422 2.749 18.482 1.00 87.19 93 HIS A CA 1
ATOM 757 C C . HIS A 1 93 ? 0.717 2.048 17.151 1.00 87.19 93 HIS A C 1
ATOM 759 O O . HIS A 1 93 ? -0.105 1.312 16.620 1.00 87.19 93 HIS A O 1
ATOM 765 N N . GLY A 1 94 ? 1.926 2.261 16.626 1.00 83.88 94 GLY A N 1
ATOM 766 C CA . GLY A 1 94 ? 2.347 1.711 15.334 1.00 83.88 94 GLY A CA 1
ATOM 767 C C . GLY A 1 94 ? 2.062 2.618 14.132 1.00 83.88 94 GLY A C 1
ATOM 768 O O . GLY A 1 94 ? 2.650 2.386 13.083 1.00 83.88 94 GLY A O 1
ATOM 769 N N . LEU A 1 95 ? 1.268 3.686 14.286 1.00 89.69 95 LEU A N 1
ATOM 770 C CA . LEU A 1 95 ? 0.939 4.647 13.222 1.00 89.69 95 LEU A CA 1
ATOM 771 C C . LEU A 1 95 ? 1.563 6.019 13.514 1.00 89.69 95 LEU A C 1
ATOM 773 O O . LEU A 1 95 ? 0.881 6.984 13.850 1.00 89.69 95 LEU A O 1
ATOM 777 N N . LYS A 1 96 ? 2.898 6.087 13.449 1.00 87.50 96 LYS A N 1
ATOM 778 C CA . LYS A 1 96 ? 3.659 7.293 13.825 1.00 87.50 96 LYS A CA 1
ATOM 779 C C . LYS A 1 96 ? 3.816 8.307 12.695 1.00 87.50 96 LYS A C 1
ATOM 781 O O . LYS A 1 96 ? 3.723 9.498 12.955 1.00 87.50 96 LYS A O 1
ATOM 786 N N . ALA A 1 97 ? 4.109 7.827 11.492 1.00 90.25 97 ALA A N 1
ATOM 787 C CA . ALA A 1 97 ? 4.341 8.650 10.315 1.00 90.25 97 ALA A CA 1
ATOM 788 C C . ALA A 1 97 ? 3.880 7.895 9.071 1.00 90.25 97 ALA A C 1
ATOM 790 O O . ALA A 1 97 ? 4.139 6.692 8.948 1.00 90.25 97 ALA A O 1
ATOM 791 N N . GLN A 1 98 ? 3.220 8.601 8.149 1.00 91.69 98 GLN A N 1
ATOM 792 C CA . GLN A 1 98 ? 2.673 7.978 6.937 1.00 91.69 98 GLN A CA 1
ATOM 793 C C . GLN A 1 98 ? 3.751 7.261 6.143 1.00 91.69 98 GLN A C 1
ATOM 795 O O . GLN A 1 98 ? 3.599 6.111 5.735 1.00 91.69 98 GLN A O 1
ATOM 800 N N . GLN A 1 99 ? 4.877 7.942 5.980 1.00 90.81 99 GLN A N 1
ATOM 801 C CA . GLN A 1 99 ? 6.010 7.445 5.230 1.00 90.81 99 GLN A CA 1
ATOM 802 C C . GLN A 1 99 ? 6.513 6.099 5.769 1.00 90.81 99 GLN A C 1
ATOM 804 O O . GLN A 1 99 ? 6.699 5.174 4.985 1.00 90.81 99 GLN A O 1
ATOM 809 N N . ASP A 1 100 ? 6.673 5.946 7.087 1.00 89.56 100 ASP A N 1
ATOM 810 C CA . ASP A 1 100 ? 7.184 4.708 7.696 1.00 89.56 100 ASP A CA 1
ATOM 811 C C . ASP A 1 100 ? 6.291 3.498 7.390 1.00 89.56 100 ASP A C 1
ATOM 813 O O . ASP A 1 100 ? 6.788 2.387 7.170 1.00 89.56 100 ASP A O 1
ATOM 817 N N . PHE A 1 101 ? 4.973 3.716 7.344 1.00 91.38 101 PHE A N 1
ATOM 818 C CA . PHE A 1 101 ? 4.005 2.690 6.973 1.00 91.38 101 PHE A CA 1
ATOM 819 C C . PHE A 1 101 ? 4.216 2.233 5.523 1.00 91.38 101 PHE A C 1
ATOM 821 O O . PHE A 1 101 ? 4.394 1.039 5.277 1.00 91.38 101 PHE A O 1
ATOM 828 N N . TYR A 1 102 ? 4.288 3.170 4.572 1.00 91.81 102 TYR A N 1
ATOM 829 C CA . TYR A 1 102 ? 4.505 2.846 3.157 1.00 91.81 102 TYR A CA 1
ATOM 830 C C . TYR A 1 102 ? 5.877 2.230 2.893 1.00 91.81 102 TYR A C 1
ATOM 832 O O . TYR A 1 102 ? 5.977 1.242 2.170 1.00 91.81 102 TYR A O 1
ATOM 840 N N . LEU A 1 103 ? 6.938 2.753 3.506 1.00 88.94 103 LEU A N 1
ATOM 841 C CA . LEU A 1 103 ? 8.281 2.196 3.337 1.00 88.94 103 LEU A CA 1
ATOM 842 C C . LEU A 1 103 ? 8.400 0.784 3.921 1.00 88.94 103 LEU A C 1
ATOM 844 O O . LEU A 1 103 ? 9.168 -0.029 3.406 1.00 88.94 103 LEU A O 1
ATOM 848 N N . SER A 1 104 ? 7.612 0.462 4.950 1.00 87.75 104 SER A N 1
ATOM 849 C CA . SER A 1 104 ? 7.487 -0.912 5.442 1.00 87.75 104 SER A CA 1
ATOM 850 C C . SER A 1 104 ? 6.666 -1.778 4.477 1.00 87.75 104 SER A C 1
ATOM 852 O O . SER A 1 104 ? 7.043 -2.916 4.210 1.00 87.75 104 SER A O 1
ATOM 854 N N . TYR A 1 105 ? 5.591 -1.236 3.898 1.00 88.56 105 TYR A N 1
ATOM 855 C CA . TYR A 1 105 ? 4.738 -1.926 2.927 1.00 88.56 105 TYR A CA 1
ATOM 856 C C . TYR A 1 105 ? 5.451 -2.267 1.605 1.00 88.56 105 TYR A C 1
ATOM 858 O O . TYR A 1 105 ? 5.259 -3.362 1.080 1.00 88.56 105 TYR A O 1
ATOM 866 N N . GLY A 1 106 ? 6.309 -1.387 1.078 1.00 86.81 106 GLY A N 1
ATOM 867 C CA . GLY A 1 106 ? 6.942 -1.546 -0.241 1.00 86.81 106 GLY A CA 1
ATOM 868 C C . GLY A 1 106 ? 7.657 -2.887 -0.476 1.00 86.81 106 GLY A C 1
ATOM 869 O O . GLY A 1 106 ? 7.337 -3.575 -1.447 1.00 86.81 106 GLY A O 1
ATOM 870 N N . PRO A 1 107 ? 8.557 -3.339 0.419 1.00 81.44 107 PRO A N 1
ATOM 871 C CA . PRO A 1 107 ? 9.184 -4.660 0.316 1.00 81.44 107 PRO A CA 1
ATOM 872 C C . PRO A 1 107 ? 8.196 -5.837 0.287 1.00 81.44 107 PRO A C 1
ATOM 874 O O . PRO A 1 107 ? 8.506 -6.881 -0.286 1.00 81.44 107 PRO A O 1
ATOM 877 N N . CYS A 1 108 ? 7.020 -5.686 0.905 1.00 81.25 108 CYS A N 1
ATOM 878 C CA . CYS A 1 108 ? 5.962 -6.695 0.884 1.00 81.25 108 CYS A CA 1
ATOM 879 C C . CYS A 1 108 ? 5.381 -6.841 -0.532 1.00 81.25 108 CYS A C 1
ATOM 881 O O . CYS A 1 108 ? 5.284 -7.957 -1.044 1.00 81.25 108 CYS A O 1
ATOM 883 N N . VAL A 1 109 ? 5.105 -5.713 -1.202 1.00 82.31 109 VAL A N 1
ATOM 884 C CA . VAL A 1 109 ? 4.621 -5.669 -2.595 1.00 82.31 109 VAL A CA 1
ATOM 885 C C . VAL A 1 109 ? 5.594 -6.382 -3.536 1.00 82.31 109 VAL A C 1
ATOM 887 O O . VAL A 1 109 ? 5.175 -7.241 -4.313 1.00 82.31 109 VAL A O 1
ATOM 890 N N . GLY A 1 110 ? 6.894 -6.091 -3.416 1.00 78.81 110 GLY A N 1
ATOM 891 C CA . GLY A 1 110 ? 7.933 -6.744 -4.219 1.00 78.81 110 GLY A CA 1
ATOM 892 C C . GLY A 1 110 ? 7.976 -8.263 -4.015 1.00 78.81 110 GLY A C 1
ATOM 893 O O . GLY A 1 110 ? 8.060 -9.012 -4.983 1.00 78.81 110 GLY A O 1
ATOM 894 N N . SER A 1 111 ? 7.833 -8.738 -2.772 1.00 77.56 111 SER A N 1
ATOM 895 C CA . SER A 1 111 ? 7.837 -10.179 -2.470 1.00 77.56 111 SER A CA 1
ATOM 896 C C . SER A 1 111 ? 6.597 -10.930 -2.967 1.00 77.56 111 SER A C 1
ATOM 898 O O . SER A 1 111 ? 6.680 -12.111 -3.303 1.00 77.56 111 SER A O 1
ATOM 900 N N . PHE A 1 112 ? 5.444 -10.262 -3.028 1.00 75.88 112 PHE A N 1
ATOM 901 C CA . PHE A 1 112 ? 4.204 -10.861 -3.517 1.00 75.88 112 PHE A CA 1
ATOM 902 C C . PHE A 1 112 ? 4.110 -10.882 -5.042 1.00 75.88 112 PHE A C 1
ATOM 904 O O . PHE A 1 112 ? 3.426 -11.742 -5.595 1.00 75.88 112 PHE A O 1
ATOM 911 N N . HIS A 1 113 ? 4.812 -9.972 -5.716 1.00 77.62 113 HIS A N 1
ATOM 912 C CA . HIS A 1 113 ? 4.909 -9.944 -7.171 1.00 77.62 113 HIS A CA 1
ATOM 913 C C . HIS A 1 113 ? 5.472 -11.249 -7.754 1.00 77.62 113 HIS A C 1
ATOM 915 O O . HIS A 1 113 ? 5.022 -11.711 -8.799 1.00 77.62 113 HIS A O 1
ATOM 921 N N . ASP A 1 114 ? 6.425 -11.881 -7.064 1.00 77.25 114 ASP A N 1
ATOM 922 C CA . ASP A 1 114 ? 7.105 -13.091 -7.546 1.00 77.25 114 ASP A CA 1
ATOM 923 C C . ASP A 1 114 ? 6.193 -14.340 -7.590 1.00 77.25 114 ASP A C 1
ATOM 925 O O . ASP A 1 114 ? 6.622 -15.406 -8.032 1.00 77.25 114 ASP A O 1
ATOM 929 N N . HIS A 1 115 ? 4.931 -14.227 -7.155 1.00 82.62 115 HIS A N 1
ATOM 930 C CA . HIS A 1 115 ? 3.948 -15.308 -7.164 1.00 82.62 115 HIS A CA 1
ATOM 931 C C . HIS A 1 115 ? 2.691 -14.910 -7.942 1.00 82.62 115 HIS A C 1
ATOM 933 O O . HIS A 1 115 ? 1.932 -14.036 -7.522 1.00 82.62 115 HIS A O 1
ATOM 939 N N . SER A 1 116 ? 2.441 -15.590 -9.064 1.00 82.00 116 SER A N 1
ATOM 940 C CA . SER A 1 116 ? 1.415 -15.215 -10.049 1.00 82.00 116 SER A CA 1
ATOM 941 C C . SER A 1 116 ? -0.000 -15.104 -9.474 1.00 82.00 116 SER A C 1
ATOM 943 O O . SER A 1 116 ? -0.727 -14.176 -9.820 1.00 82.00 116 SER A O 1
ATOM 945 N N . GLU A 1 117 ? -0.394 -16.010 -8.576 1.00 84.50 117 GLU A N 1
ATOM 946 C CA . GLU A 1 117 ? -1.724 -15.982 -7.949 1.00 84.50 117 GLU A CA 1
ATOM 947 C C . GLU A 1 117 ? -1.896 -14.777 -7.018 1.00 84.50 117 GLU A C 1
ATOM 949 O O . GLU A 1 117 ? -2.931 -14.113 -7.033 1.00 84.50 117 GLU A O 1
ATOM 954 N N . THR A 1 118 ? -0.860 -14.457 -6.241 1.00 84.25 118 THR A N 1
ATOM 955 C CA . THR A 1 118 ? -0.873 -13.326 -5.306 1.00 84.25 118 THR A CA 1
ATOM 956 C C . THR A 1 118 ? -0.861 -12.023 -6.087 1.00 84.25 118 THR A C 1
ATOM 958 O O . THR A 1 118 ? -1.643 -11.122 -5.803 1.00 84.25 118 THR A O 1
ATOM 961 N N . PHE A 1 119 ? -0.037 -11.951 -7.131 1.00 86.81 119 PHE A N 1
ATOM 962 C CA . PHE A 1 119 ? -0.006 -10.835 -8.062 1.00 86.81 119 PHE A CA 1
ATOM 963 C C . PHE A 1 119 ? -1.372 -10.561 -8.706 1.00 86.81 119 PHE A C 1
ATOM 965 O O . PHE A 1 119 ? -1.830 -9.415 -8.706 1.00 86.81 119 PHE A O 1
ATOM 972 N N . ALA A 1 120 ? -2.046 -11.598 -9.212 1.00 87.38 120 ALA A N 1
ATOM 973 C CA . ALA A 1 120 ? -3.375 -11.471 -9.807 1.00 87.38 120 ALA A CA 1
ATOM 974 C C . ALA A 1 120 ? -4.413 -10.985 -8.783 1.00 87.38 120 ALA A C 1
ATOM 976 O O . ALA A 1 120 ? -5.207 -10.088 -9.077 1.00 87.38 120 ALA A O 1
ATOM 977 N N . LEU A 1 121 ? -4.369 -11.528 -7.563 1.00 87.81 121 LEU A N 1
ATOM 978 C CA . LEU A 1 121 ? -5.251 -11.126 -6.473 1.00 87.81 121 LEU A CA 1
ATOM 979 C C . LEU A 1 121 ? -5.069 -9.642 -6.122 1.00 87.81 121 LEU A C 1
ATOM 981 O O . LEU A 1 121 ? -6.038 -8.887 -6.156 1.00 87.81 121 LEU A O 1
ATOM 985 N N . MET A 1 122 ? -3.835 -9.198 -5.877 1.00 89.00 122 MET A N 1
ATOM 986 C CA . MET A 1 122 ? -3.526 -7.794 -5.581 1.00 89.00 122 MET A CA 1
ATOM 987 C C . MET A 1 122 ? -3.956 -6.860 -6.714 1.00 89.00 122 MET A C 1
ATOM 989 O O . MET A 1 122 ? -4.669 -5.890 -6.484 1.00 89.00 122 MET A O 1
ATOM 993 N N . SER A 1 123 ? -3.596 -7.197 -7.955 1.00 89.19 123 SER A N 1
ATOM 994 C CA . SER A 1 123 ? -3.869 -6.370 -9.139 1.00 89.19 123 SER A CA 1
ATOM 995 C C . SER A 1 123 ? -5.360 -6.197 -9.445 1.00 89.19 123 SER A C 1
ATOM 997 O O . SER A 1 123 ? -5.736 -5.263 -10.156 1.00 89.19 123 SER A O 1
ATOM 999 N N . SER A 1 124 ? -6.195 -7.112 -8.946 1.00 89.69 124 SER A N 1
ATOM 1000 C CA . SER A 1 124 ? -7.658 -7.070 -9.060 1.00 89.69 124 SER A CA 1
ATOM 1001 C C . SER A 1 124 ? -8.353 -6.475 -7.832 1.00 89.69 124 SER A C 1
ATOM 1003 O O . SER A 1 124 ? -9.573 -6.316 -7.834 1.00 89.69 124 SER A O 1
ATOM 1005 N N . THR A 1 125 ? -7.598 -6.152 -6.781 1.00 92.75 125 THR A N 1
ATOM 1006 C CA . THR A 1 125 ? -8.146 -5.631 -5.533 1.00 92.75 125 THR A CA 1
ATOM 1007 C C . THR A 1 125 ? -8.440 -4.130 -5.668 1.00 92.75 125 THR A C 1
ATOM 1009 O O . THR A 1 125 ? -7.551 -3.382 -6.076 1.00 92.75 125 THR A O 1
ATOM 1012 N N . PRO A 1 126 ? -9.651 -3.659 -5.311 1.00 91.38 126 PRO A N 1
ATOM 1013 C CA . PRO A 1 126 ? -9.995 -2.240 -5.390 1.00 91.38 126 PRO A CA 1
ATOM 1014 C C . PRO A 1 126 ? -9.045 -1.352 -4.581 1.00 91.38 126 PRO A C 1
ATOM 1016 O O . PRO A 1 126 ? -8.650 -1.725 -3.473 1.00 91.38 126 PRO A O 1
ATOM 1019 N N . SER A 1 127 ? -8.706 -0.178 -5.124 1.00 91.50 127 SER A N 1
ATOM 1020 C CA . SER A 1 127 ? -7.835 0.829 -4.491 1.00 91.50 127 SER A CA 1
ATOM 1021 C C . SER A 1 127 ? -6.395 0.374 -4.226 1.00 91.50 127 SER A C 1
ATOM 1023 O O . SER A 1 127 ? -5.599 1.105 -3.618 1.00 91.50 127 SER A O 1
ATOM 1025 N N . PHE A 1 128 ? -6.023 -0.821 -4.694 1.00 93.50 128 PHE A N 1
ATOM 1026 C CA . PHE A 1 128 ? -4.651 -1.303 -4.629 1.00 93.50 128 PHE A CA 1
ATOM 1027 C C . PHE A 1 128 ? -3.709 -0.369 -5.385 1.00 93.50 128 PHE A C 1
ATOM 1029 O O . PHE A 1 128 ? -2.654 0.004 -4.866 1.00 93.50 128 PHE A O 1
ATOM 1036 N N . TRP A 1 129 ? -4.117 0.078 -6.571 1.00 93.75 129 TRP A N 1
ATOM 1037 C CA . TRP A 1 129 ? -3.291 0.910 -7.435 1.00 93.75 129 TRP A CA 1
ATOM 1038 C C . TRP A 1 129 ? -3.100 2.321 -6.875 1.00 93.75 129 TRP A C 1
ATOM 1040 O O . TRP A 1 129 ? -1.995 2.856 -6.962 1.00 93.75 129 TRP A O 1
ATOM 1050 N N . SER A 1 130 ? -4.098 2.866 -6.175 1.00 94.50 130 SER A N 1
ATOM 1051 C CA . SER A 1 130 ? -3.948 4.118 -5.417 1.00 94.50 130 SER A CA 1
ATOM 1052 C C . SER A 1 130 ? -2.924 3.986 -4.288 1.00 94.50 130 SER A C 1
ATOM 1054 O O . SER A 1 130 ? -2.035 4.825 -4.115 1.00 94.50 130 SER A O 1
ATOM 1056 N N . THR A 1 131 ? -2.918 2.854 -3.584 1.00 94.62 131 THR A N 1
ATOM 1057 C CA . THR A 1 131 ? -1.897 2.594 -2.557 1.00 94.62 131 THR A CA 1
ATOM 1058 C C . THR A 1 131 ? -0.494 2.449 -3.169 1.00 94.62 131 THR A C 1
ATOM 1060 O O . THR A 1 131 ? 0.481 2.908 -2.570 1.00 94.62 131 THR A O 1
ATOM 1063 N N . ILE A 1 132 ? -0.372 1.885 -4.380 1.00 94.00 132 ILE A N 1
ATOM 1064 C CA . ILE A 1 132 ? 0.892 1.844 -5.140 1.00 94.00 132 ILE A CA 1
ATOM 1065 C C . ILE A 1 132 ? 1.344 3.245 -5.570 1.00 94.00 132 ILE A C 1
ATOM 1067 O O . ILE A 1 132 ? 2.521 3.569 -5.409 1.00 94.00 132 ILE A O 1
ATOM 1071 N N . GLY A 1 133 ? 0.437 4.095 -6.058 1.00 93.38 133 GLY A N 1
ATOM 1072 C CA . GLY A 1 133 ? 0.743 5.492 -6.386 1.00 93.38 133 GLY A CA 1
ATOM 1073 C C . GLY A 1 133 ? 1.279 6.258 -5.175 1.00 93.38 133 GLY A C 1
ATOM 1074 O O . GLY A 1 133 ? 2.325 6.908 -5.250 1.00 93.38 133 GLY A O 1
ATOM 1075 N N . LYS A 1 134 ? 0.635 6.088 -4.014 1.00 94.69 134 LYS A N 1
ATOM 1076 C CA . LYS A 1 134 ? 1.068 6.715 -2.758 1.00 94.69 134 LYS A CA 1
ATOM 1077 C C . LYS A 1 134 ? 2.410 6.174 -2.261 1.00 94.69 134 LYS A C 1
ATOM 1079 O O . LYS A 1 134 ? 3.259 6.943 -1.810 1.00 94.69 134 LYS A O 1
ATOM 1084 N N . LEU A 1 135 ? 2.636 4.865 -2.385 1.00 94.25 135 LEU A N 1
ATOM 1085 C CA . LEU A 1 135 ? 3.930 4.245 -2.103 1.00 94.25 135 LEU A CA 1
ATOM 1086 C C . LEU A 1 135 ? 5.030 4.853 -2.983 1.00 94.25 135 LEU A C 1
ATOM 1088 O O . LEU A 1 135 ? 6.076 5.244 -2.468 1.00 94.25 135 LEU A O 1
ATOM 1092 N N . TRP A 1 136 ? 4.793 4.973 -4.291 1.00 92.69 136 TRP A N 1
ATOM 1093 C CA . TRP A 1 136 ? 5.753 5.567 -5.220 1.00 92.69 136 TRP A CA 1
ATOM 1094 C C . TRP A 1 136 ? 6.088 7.010 -4.834 1.00 92.69 136 TRP A C 1
ATOM 1096 O O . TRP A 1 136 ? 7.267 7.377 -4.793 1.00 92.69 136 TRP A O 1
ATOM 1106 N N . TRP A 1 137 ? 5.085 7.799 -4.448 1.00 93.00 137 TRP A N 1
ATOM 1107 C CA . TRP A 1 137 ? 5.297 9.148 -3.929 1.00 93.00 137 TRP A CA 1
ATOM 1108 C C . TRP A 1 137 ? 6.251 9.169 -2.729 1.00 93.00 137 TRP A C 1
ATOM 1110 O O . TRP A 1 137 ? 7.256 9.883 -2.753 1.00 93.00 137 TRP A O 1
ATOM 1120 N N . PHE A 1 138 ? 5.998 8.345 -1.708 1.00 92.81 138 PHE A N 1
ATOM 1121 C CA . PHE A 1 138 ? 6.845 8.302 -0.512 1.00 92.81 138 PHE A CA 1
ATOM 1122 C C . PHE A 1 138 ? 8.246 7.760 -0.769 1.00 92.81 138 PHE A C 1
ATOM 1124 O O . PHE A 1 138 ? 9.200 8.257 -0.178 1.00 92.81 138 PHE A O 1
ATOM 1131 N N . VAL A 1 139 ? 8.404 6.780 -1.657 1.00 90.38 139 VAL A N 1
ATOM 1132 C CA . VAL A 1 139 ? 9.739 6.279 -2.010 1.00 90.38 139 VAL A CA 1
ATOM 1133 C C . VAL A 1 139 ? 10.541 7.346 -2.768 1.00 90.38 139 VAL A C 1
ATOM 1135 O O . VAL A 1 139 ? 11.755 7.462 -2.583 1.00 90.38 139 VAL A O 1
ATOM 1138 N N . THR A 1 140 ? 9.868 8.148 -3.596 1.00 87.19 140 THR A N 1
ATOM 1139 C CA . THR A 1 140 ? 10.499 9.206 -4.395 1.00 87.19 140 THR A CA 1
ATOM 1140 C C . THR A 1 140 ? 10.922 10.396 -3.542 1.00 87.19 140 THR A C 1
ATOM 1142 O O . THR A 1 140 ? 12.067 10.839 -3.625 1.00 87.19 140 THR A O 1
ATOM 1145 N N . TRP A 1 141 ? 10.000 10.918 -2.734 1.00 88.06 141 TRP A N 1
ATOM 1146 C CA . TRP A 1 141 ? 10.178 12.195 -2.042 1.00 88.06 141 TRP A CA 1
ATOM 1147 C C . TRP A 1 141 ? 10.500 12.057 -0.555 1.00 88.06 141 TRP A C 1
ATOM 1149 O O . TRP A 1 141 ? 10.959 13.017 0.059 1.00 88.06 141 TRP A O 1
ATOM 1159 N N . GLY A 1 142 ? 10.277 10.881 0.027 1.00 85.06 142 GLY A N 1
ATOM 1160 C CA . GLY A 1 142 ? 10.598 10.602 1.418 1.00 85.06 142 GLY A CA 1
ATOM 1161 C C . GLY A 1 142 ? 12.082 10.315 1.651 1.00 85.06 142 GLY A C 1
ATOM 1162 O O . GLY A 1 142 ? 12.851 9.964 0.746 1.00 85.06 142 GLY A O 1
ATOM 1163 N N . ASP A 1 143 ? 12.476 10.428 2.915 1.00 84.06 143 ASP A N 1
ATOM 1164 C CA . ASP A 1 143 ? 13.748 9.908 3.416 1.00 84.06 143 ASP A CA 1
ATOM 1165 C C . ASP A 1 143 ? 13.726 8.367 3.477 1.00 84.06 143 ASP A C 1
ATOM 1167 O O . ASP A 1 143 ? 13.137 7.764 4.375 1.00 84.06 143 ASP A O 1
ATOM 1171 N N . VAL A 1 144 ? 14.323 7.713 2.477 1.00 82.31 144 VAL A N 1
ATOM 1172 C CA . VAL A 1 144 ? 14.353 6.248 2.373 1.00 82.31 144 VAL A CA 1
ATOM 1173 C C . VAL A 1 144 ? 15.725 5.747 2.828 1.00 82.31 144 VAL A C 1
ATOM 1175 O O . VAL A 1 144 ? 16.693 5.883 2.071 1.00 82.31 144 VAL A O 1
ATOM 1178 N N . PRO A 1 145 ? 15.843 5.155 4.031 1.00 71.94 145 PRO A N 1
ATOM 1179 C CA . PRO A 1 145 ? 17.120 4.678 4.548 1.00 71.94 145 PRO A CA 1
ATOM 1180 C C . PRO A 1 145 ? 17.586 3.424 3.792 1.00 71.94 145 PRO A C 1
ATOM 1182 O O . PRO A 1 145 ? 17.291 2.295 4.179 1.00 71.94 145 PRO A O 1
ATOM 1185 N N . GLY A 1 146 ? 18.346 3.640 2.715 1.00 71.88 146 GLY A N 1
ATOM 1186 C CA . GLY A 1 146 ? 18.898 2.589 1.859 1.00 71.88 146 GLY A CA 1
ATOM 1187 C C . GLY A 1 146 ? 17.843 1.870 1.008 1.00 71.88 146 GLY A C 1
ATOM 1188 O O . GLY A 1 146 ? 16.679 1.748 1.371 1.00 71.88 146 GLY A O 1
ATOM 1189 N N . GLY A 1 147 ? 18.242 1.382 -0.169 1.00 77.81 147 GLY A N 1
ATOM 1190 C CA . GLY A 1 147 ? 17.366 0.549 -1.002 1.00 77.81 147 GLY A CA 1
ATOM 1191 C C . GLY A 1 147 ? 16.226 1.283 -1.720 1.00 77.81 147 GLY A C 1
ATOM 1192 O O . GLY A 1 147 ? 15.349 0.611 -2.261 1.00 77.81 147 GLY A O 1
ATOM 1193 N N . ARG A 1 148 ? 16.249 2.628 -1.794 1.00 84.44 148 ARG A N 1
ATOM 1194 C CA . ARG A 1 148 ? 15.306 3.422 -2.612 1.00 84.44 148 ARG A CA 1
ATOM 1195 C C . ARG A 1 148 ? 15.224 2.884 -4.038 1.00 84.44 148 ARG A C 1
ATOM 1197 O O . ARG A 1 148 ? 14.133 2.655 -4.543 1.00 84.44 148 ARG A O 1
ATOM 1204 N N . ALA A 1 149 ? 16.379 2.641 -4.652 1.00 79.69 149 ALA A N 1
ATOM 1205 C CA . ALA A 1 149 ? 16.479 2.111 -6.004 1.00 79.69 149 ALA A CA 1
ATOM 1206 C C . ALA A 1 149 ? 15.757 0.768 -6.182 1.00 79.69 149 ALA A C 1
ATOM 1208 O O . ALA A 1 149 ? 14.995 0.596 -7.130 1.00 79.69 149 ALA A O 1
ATOM 1209 N N . GLY A 1 150 ? 15.940 -0.156 -5.233 1.00 79.62 150 GLY A N 1
ATOM 1210 C CA . GLY A 1 150 ? 15.261 -1.452 -5.232 1.00 79.62 150 GLY A CA 1
ATOM 1211 C C . GLY A 1 150 ? 13.744 -1.326 -5.076 1.00 79.62 150 GLY A C 1
ATOM 1212 O O . GLY A 1 150 ? 13.005 -1.951 -5.826 1.00 79.62 150 GLY A O 1
ATOM 1213 N N . MET A 1 151 ? 13.268 -0.468 -4.167 1.00 85.25 151 MET A N 1
ATOM 1214 C CA . MET A 1 151 ? 11.825 -0.242 -3.992 1.00 85.25 151 MET A CA 1
ATOM 1215 C C . MET A 1 151 ? 11.189 0.395 -5.228 1.00 85.25 151 MET A C 1
ATOM 1217 O O . MET A 1 151 ? 10.132 -0.038 -5.677 1.00 85.25 151 MET A O 1
ATOM 1221 N N . LEU A 1 152 ? 11.839 1.412 -5.796 1.00 85.12 152 LEU A N 1
ATOM 1222 C CA . LEU A 1 152 ? 11.395 2.037 -7.035 1.00 85.12 152 LEU A CA 1
ATOM 1223 C C . LEU A 1 152 ? 11.347 1.014 -8.182 1.00 85.12 152 LEU A C 1
ATOM 1225 O O . LEU A 1 152 ? 10.393 1.013 -8.962 1.00 85.12 152 LEU A O 1
ATOM 1229 N N . TYR A 1 153 ? 12.346 0.132 -8.272 1.00 80.62 153 TYR A N 1
ATOM 1230 C CA . TYR A 1 153 ? 12.360 -0.963 -9.240 1.00 80.62 153 TYR A CA 1
ATOM 1231 C C . TYR A 1 153 ? 11.164 -1.904 -9.061 1.00 80.62 153 TYR A C 1
ATOM 1233 O O . TYR A 1 153 ? 10.462 -2.175 -10.035 1.00 80.62 153 TYR A O 1
ATOM 1241 N N . ASP A 1 154 ? 10.905 -2.362 -7.835 1.00 83.56 154 ASP A N 1
ATOM 1242 C CA . ASP A 1 154 ? 9.785 -3.259 -7.544 1.00 83.56 154 ASP A CA 1
ATOM 1243 C C . ASP A 1 154 ? 8.439 -2.626 -7.920 1.00 83.56 154 ASP A C 1
ATOM 1245 O O . ASP A 1 154 ? 7.605 -3.290 -8.535 1.00 83.56 154 ASP A O 1
ATOM 1249 N N . ILE A 1 155 ? 8.254 -1.333 -7.635 1.00 87.81 155 ILE A N 1
ATOM 1250 C CA . ILE A 1 155 ? 7.050 -0.579 -8.015 1.00 87.81 155 ILE A CA 1
ATOM 1251 C C . ILE A 1 155 ? 6.886 -0.547 -9.536 1.00 87.81 155 ILE A C 1
ATOM 1253 O O . ILE A 1 155 ? 5.819 -0.887 -10.046 1.00 87.81 155 ILE A O 1
ATOM 1257 N N . LEU A 1 156 ? 7.929 -0.170 -10.282 1.00 83.06 156 LEU A N 1
ATOM 1258 C CA . LEU A 1 156 ? 7.837 -0.096 -11.742 1.00 83.06 156 LEU A CA 1
ATOM 1259 C C . LEU A 1 156 ? 7.625 -1.457 -12.393 1.00 83.06 156 LEU A C 1
ATOM 1261 O O . LEU A 1 156 ? 6.857 -1.554 -13.350 1.00 83.06 156 LEU A O 1
ATOM 1265 N N . ARG A 1 157 ? 8.292 -2.499 -11.888 1.00 80.62 157 ARG A N 1
ATOM 1266 C CA . ARG A 1 157 ? 8.074 -3.877 -12.332 1.00 80.62 157 ARG A CA 1
ATOM 1267 C C . ARG A 1 157 ? 6.597 -4.242 -12.184 1.00 80.62 157 ARG A C 1
ATOM 1269 O O . ARG A 1 157 ? 5.979 -4.655 -13.159 1.00 80.62 157 ARG A O 1
ATOM 1276 N N . PHE A 1 158 ? 6.012 -3.954 -11.022 1.00 86.06 158 PHE A N 1
ATOM 1277 C CA . PHE A 1 158 ? 4.602 -4.215 -10.741 1.00 86.06 158 PHE A CA 1
ATOM 1278 C C . PHE A 1 158 ? 3.651 -3.476 -11.701 1.00 86.06 158 PHE A C 1
ATOM 1280 O O . PHE A 1 158 ? 2.726 -4.074 -12.252 1.00 86.06 158 PHE A O 1
ATOM 1287 N N . VAL A 1 159 ? 3.890 -2.180 -11.940 1.00 85.38 159 VAL A N 1
ATOM 1288 C CA . VAL A 1 159 ? 3.086 -1.339 -12.851 1.00 85.38 159 VAL A CA 1
ATOM 1289 C C . VAL A 1 159 ? 3.101 -1.879 -14.286 1.00 85.38 159 VAL A C 1
ATOM 1291 O O . VAL A 1 159 ? 2.097 -1.814 -15.000 1.00 85.38 159 VAL A O 1
ATOM 1294 N N . LEU A 1 160 ? 4.233 -2.419 -14.730 1.00 80.31 160 LEU A N 1
ATOM 1295 C CA . LEU A 1 160 ? 4.404 -2.881 -16.104 1.00 80.31 160 LEU A CA 1
ATOM 1296 C C . LEU A 1 160 ? 3.907 -4.300 -16.325 1.00 80.31 160 LEU A C 1
ATOM 1298 O O . LEU A 1 160 ? 3.240 -4.542 -17.332 1.00 80.31 160 LEU A O 1
ATOM 1302 N N . ASP A 1 161 ? 4.162 -5.203 -15.384 1.00 84.06 161 ASP A N 1
ATOM 1303 C CA . ASP A 1 161 ? 3.704 -6.589 -15.473 1.00 84.06 161 ASP A CA 1
ATOM 1304 C C . ASP A 1 161 ? 2.172 -6.659 -15.389 1.00 84.06 161 ASP A C 1
ATOM 1306 O O . ASP A 1 161 ? 1.539 -7.461 -16.077 1.00 84.06 161 ASP A O 1
ATOM 1310 N N . ALA A 1 162 ? 1.546 -5.726 -14.662 1.00 85.06 162 ALA A N 1
ATOM 1311 C CA . ALA A 1 162 ? 0.092 -5.567 -14.656 1.00 85.06 162 ALA A CA 1
ATOM 1312 C C . ALA A 1 162 ? -0.436 -4.823 -15.884 1.00 85.06 162 ALA A C 1
ATOM 1314 O O . ALA A 1 162 ? -1.641 -4.599 -15.998 1.00 85.06 162 ALA A O 1
ATOM 1315 N N . GLN A 1 163 ? 0.449 -4.401 -16.786 1.00 82.00 163 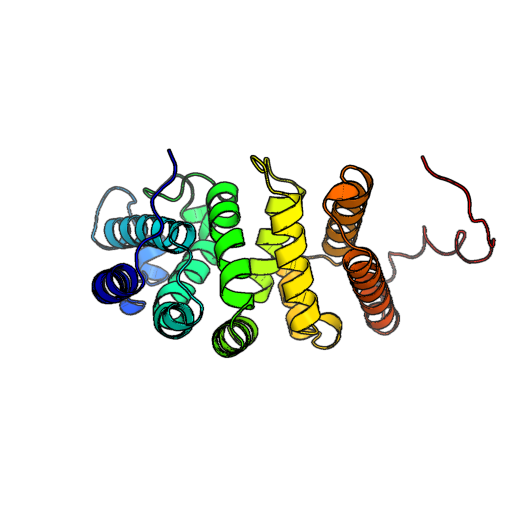GLN A N 1
ATOM 1316 C CA . GLN A 1 163 ? 0.121 -3.617 -17.964 1.00 82.00 163 GLN A CA 1
ATOM 1317 C C . GLN A 1 163 ? -0.759 -2.407 -17.633 1.00 82.00 163 GLN A C 1
ATOM 1319 O O . GLN A 1 163 ? -1.660 -2.095 -18.404 1.00 82.00 163 GLN A O 1
ATOM 1324 N N . VAL A 1 164 ? -0.520 -1.715 -16.509 1.00 80.81 164 VAL A N 1
ATOM 1325 C CA . VAL A 1 164 ? -1.323 -0.550 -16.076 1.00 80.81 164 VAL A CA 1
ATOM 1326 C C . VAL A 1 164 ? -1.575 0.443 -17.222 1.00 80.81 164 VAL A C 1
ATOM 1328 O O . VAL A 1 164 ? -2.712 0.872 -17.379 1.00 80.81 164 VAL A O 1
ATOM 1331 N N . PRO A 1 165 ? -0.616 0.742 -18.120 1.00 73.31 165 PRO A N 1
ATOM 1332 C CA . PRO A 1 165 ? -0.892 1.628 -19.250 1.00 73.31 165 PRO A CA 1
ATOM 1333 C C . PRO A 1 165 ? -1.948 1.132 -20.257 1.00 73.31 165 PRO A C 1
ATOM 1335 O O . PRO A 1 165 ? -2.368 1.898 -21.112 1.00 73.31 165 PRO A O 1
ATOM 1338 N N . ASN A 1 166 ? -2.347 -0.139 -20.224 1.00 76.56 166 ASN A N 1
ATOM 1339 C CA . ASN A 1 166 ? -3.438 -0.703 -21.030 1.00 76.56 166 ASN A CA 1
ATOM 1340 C C . ASN A 1 166 ? -4.778 -0.727 -20.269 1.00 76.56 166 ASN A C 1
ATOM 1342 O O . ASN A 1 166 ? -5.792 -1.125 -20.836 1.00 76.56 166 ASN A O 1
ATOM 1346 N N . HIS A 1 167 ? -4.764 -0.304 -19.006 1.00 83.44 167 HIS A N 1
ATOM 1347 C CA . HIS A 1 167 ? -5.849 -0.371 -18.039 1.00 83.44 167 HIS A CA 1
ATOM 1348 C C . HIS A 1 167 ? -6.080 1.032 -17.455 1.00 83.44 167 HIS A C 1
ATOM 1350 O O . HIS A 1 167 ? -5.526 1.347 -16.398 1.00 83.44 167 HIS A O 1
ATOM 1356 N N . PRO A 1 168 ? -6.821 1.911 -18.158 1.00 83.44 168 PRO A N 1
ATOM 1357 C CA . PRO A 1 168 ? -6.995 3.307 -17.753 1.00 83.44 168 PRO A CA 1
ATOM 1358 C C . PRO A 1 168 ? -7.528 3.448 -16.321 1.00 83.44 168 PRO A C 1
ATOM 1360 O O . PRO A 1 168 ? -7.053 4.306 -15.591 1.00 83.44 168 PRO A O 1
ATOM 1363 N N . GLU A 1 169 ? -8.386 2.533 -15.869 1.00 88.19 169 GLU A N 1
ATOM 1364 C CA . GLU A 1 169 ? -8.882 2.483 -14.492 1.00 88.19 169 GLU A CA 1
ATOM 1365 C C . GLU A 1 169 ? -7.763 2.326 -13.448 1.00 88.19 169 GLU A C 1
ATOM 1367 O O . GLU A 1 169 ? -7.803 2.939 -12.384 1.00 88.19 169 GLU A O 1
ATOM 1372 N N . ARG A 1 170 ? -6.722 1.544 -13.762 1.00 89.75 170 ARG A N 1
ATOM 1373 C CA . ARG A 1 170 ? -5.564 1.357 -12.876 1.00 89.75 170 ARG A CA 1
ATOM 1374 C C . ARG A 1 170 ? -4.664 2.580 -12.898 1.00 89.75 170 ARG A C 1
ATOM 1376 O O . ARG A 1 170 ? -4.100 2.941 -11.872 1.00 89.75 170 ARG A O 1
ATOM 1383 N N . LEU A 1 171 ? -4.504 3.198 -14.069 1.00 85.19 171 LEU A N 1
ATOM 1384 C CA . LEU A 1 171 ? -3.718 4.419 -14.207 1.00 85.19 171 LEU A CA 1
ATOM 1385 C C . LEU A 1 171 ? -4.357 5.572 -13.424 1.00 85.19 171 LEU A C 1
ATOM 1387 O O . LEU A 1 171 ? -3.637 6.276 -12.723 1.00 85.19 171 LEU A O 1
ATOM 1391 N N . ASP A 1 172 ? -5.680 5.718 -13.496 1.00 87.19 172 ASP A N 1
ATOM 1392 C CA . ASP A 1 172 ? -6.433 6.732 -12.756 1.00 87.19 172 ASP A CA 1
ATOM 1393 C C . ASP A 1 172 ? -6.271 6.553 -11.239 1.00 87.19 172 ASP A C 1
ATOM 1395 O O . ASP A 1 172 ? -5.973 7.518 -10.536 1.00 87.19 172 ASP A O 1
ATOM 1399 N N . GLU A 1 173 ? -6.351 5.317 -10.733 1.00 92.19 173 GLU A N 1
ATOM 1400 C CA . GLU A 1 173 ? -6.064 5.032 -9.322 1.00 92.19 173 GLU A CA 1
ATOM 1401 C C . GLU A 1 173 ? -4.612 5.383 -8.944 1.00 92.19 173 GLU A C 1
ATOM 1403 O O . GLU A 1 173 ? -4.379 5.992 -7.901 1.00 92.19 173 GLU A O 1
ATOM 1408 N N . ILE A 1 174 ? -3.616 5.039 -9.774 1.00 90.75 174 ILE A N 1
ATOM 1409 C CA . ILE A 1 174 ? -2.215 5.421 -9.505 1.00 90.75 174 ILE A CA 1
ATOM 1410 C C . ILE A 1 174 ? -2.074 6.947 -9.449 1.00 90.75 174 ILE A C 1
ATOM 1412 O O . ILE A 1 174 ? -1.378 7.453 -8.566 1.00 90.75 174 ILE A O 1
ATOM 1416 N N . VAL A 1 175 ? -2.720 7.674 -10.367 1.00 88.25 175 VAL A N 1
ATOM 1417 C CA . VAL A 1 175 ? -2.743 9.145 -10.390 1.00 88.25 175 VAL A CA 1
ATOM 1418 C C . VAL A 1 175 ? -3.340 9.692 -9.097 1.00 88.25 175 VAL A C 1
ATOM 1420 O O . VAL A 1 175 ? -2.722 10.551 -8.468 1.00 88.25 175 VAL A O 1
ATOM 1423 N N . GLU A 1 176 ? -4.489 9.170 -8.665 1.00 90.69 176 GLU A N 1
ATOM 1424 C CA . GLU A 1 176 ? -5.134 9.537 -7.401 1.00 90.69 176 GLU A CA 1
ATOM 1425 C C . GLU A 1 176 ? -4.172 9.365 -6.217 1.00 90.69 176 GLU A C 1
ATOM 1427 O O . GLU A 1 176 ? -3.927 10.305 -5.457 1.00 90.69 176 GLU A O 1
ATOM 1432 N N . GLY A 1 177 ? -3.546 8.193 -6.111 1.00 89.06 177 GLY A N 1
ATOM 1433 C CA . GLY A 1 177 ? -2.600 7.886 -5.042 1.00 89.06 177 GLY A CA 1
ATOM 1434 C C . GLY A 1 177 ? -1.339 8.751 -5.047 1.00 89.06 177 GLY A C 1
ATOM 1435 O O . GLY A 1 177 ? -0.790 9.071 -3.990 1.00 89.06 177 GLY A O 1
ATOM 1436 N N . ALA A 1 178 ? -0.868 9.135 -6.233 1.00 87.62 178 ALA A N 1
ATOM 1437 C CA . ALA A 1 178 ? 0.358 9.898 -6.427 1.00 87.62 178 ALA A CA 1
ATOM 1438 C C . ALA A 1 178 ? 0.222 11.405 -6.168 1.00 87.62 178 ALA A C 1
ATOM 1440 O O . ALA A 1 178 ? 1.240 12.083 -6.138 1.00 87.62 178 ALA A O 1
ATOM 1441 N N . GLY A 1 179 ? -0.984 11.943 -5.978 1.00 81.56 179 GLY A N 1
ATOM 1442 C CA . GLY A 1 179 ? -1.184 13.390 -5.798 1.00 81.56 179 GLY A CA 1
ATOM 1443 C C . GLY A 1 179 ? -2.410 13.951 -6.513 1.00 81.56 179 GLY A C 1
ATOM 1444 O O . GLY A 1 179 ? -2.820 15.075 -6.229 1.00 81.56 179 GLY A O 1
ATOM 1445 N N . GLY A 1 180 ? -3.041 13.150 -7.374 1.00 82.75 180 GLY A N 1
ATOM 1446 C CA . GLY A 1 180 ? -4.298 13.481 -8.036 1.00 82.75 180 GLY A CA 1
ATOM 1447 C C . GLY A 1 180 ? -4.147 14.101 -9.423 1.00 82.75 180 GLY A C 1
ATOM 1448 O O . GLY A 1 180 ? -5.163 14.428 -10.035 1.00 82.75 180 GLY A O 1
ATOM 1449 N N . SER A 1 181 ? -2.926 14.258 -9.952 1.00 80.94 181 SER A N 1
ATOM 1450 C CA . SER A 1 181 ? -2.707 14.765 -11.311 1.00 80.94 181 SER A CA 1
ATOM 1451 C C . SER A 1 181 ? -1.725 13.932 -12.143 1.00 80.94 181 SER A C 1
ATOM 1453 O O . SER A 1 181 ? -0.837 13.246 -11.638 1.00 80.94 181 SER A O 1
ATOM 1455 N N . VAL A 1 182 ? -1.862 14.014 -13.468 1.00 74.94 182 VAL A N 1
ATOM 1456 C CA . VAL A 1 182 ? -0.925 13.379 -14.414 1.00 74.94 182 VAL A CA 1
ATOM 1457 C C . VAL A 1 182 ? 0.468 14.004 -14.326 1.00 74.94 182 VAL A C 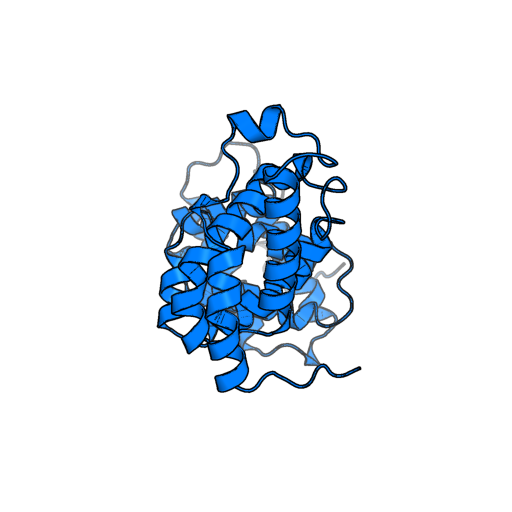1
ATOM 1459 O O . VAL A 1 182 ? 1.469 13.307 -14.503 1.00 74.94 182 VAL A O 1
ATOM 1462 N N . ASP A 1 183 ? 0.542 15.295 -14.001 1.00 77.88 183 ASP A N 1
ATOM 1463 C CA . ASP A 1 183 ? 1.807 15.998 -13.788 1.00 77.88 183 ASP A CA 1
ATOM 1464 C C . ASP A 1 183 ? 2.576 15.407 -12.593 1.00 77.88 183 ASP A C 1
ATOM 1466 O O . ASP A 1 183 ? 3.810 15.336 -12.630 1.00 77.88 183 ASP A O 1
ATOM 1470 N N . ASP A 1 184 ? 1.870 14.891 -11.579 1.00 82.00 184 ASP A N 1
ATOM 1471 C CA . ASP A 1 184 ? 2.489 14.171 -10.461 1.00 82.00 184 ASP A CA 1
ATOM 1472 C C . ASP A 1 184 ? 3.135 12.872 -10.942 1.00 82.00 184 ASP A C 1
ATOM 1474 O O . ASP A 1 184 ? 4.290 12.600 -10.612 1.00 82.00 184 ASP A O 1
ATOM 1478 N N . ILE A 1 185 ? 2.465 12.109 -11.813 1.00 80.62 185 ILE A N 1
ATOM 1479 C CA . ILE A 1 185 ? 3.056 10.905 -12.421 1.00 80.62 185 ILE A CA 1
ATOM 1480 C C . ILE A 1 185 ? 4.266 11.258 -13.285 1.00 80.62 185 ILE A C 1
ATOM 1482 O O . ILE A 1 185 ? 5.307 10.605 -13.181 1.00 80.62 185 ILE A O 1
ATOM 1486 N N . GLY A 1 186 ? 4.181 12.315 -14.095 1.00 79.19 186 GLY A N 1
ATOM 1487 C CA . GLY A 1 186 ? 5.323 12.815 -14.865 1.00 79.19 186 GLY A CA 1
ATOM 1488 C C . GLY A 1 186 ? 6.508 13.192 -13.968 1.00 79.19 186 GLY A C 1
ATOM 1489 O O . GLY A 1 186 ? 7.664 12.881 -14.281 1.00 79.19 186 GLY A O 1
ATOM 1490 N N . SER A 1 187 ? 6.225 13.794 -12.813 1.00 83.25 187 SER A N 1
ATOM 1491 C CA . SER A 1 187 ? 7.222 14.160 -11.805 1.00 83.25 187 SER A CA 1
ATOM 1492 C C . SER A 1 187 ? 7.844 12.933 -11.136 1.00 83.25 187 SER A C 1
ATOM 1494 O O . SER A 1 187 ? 9.070 12.872 -11.014 1.00 83.25 187 SER A O 1
ATOM 1496 N N . LEU A 1 188 ? 7.043 11.923 -10.778 1.00 84.69 188 LEU A N 1
ATOM 1497 C CA . LEU A 1 188 ? 7.523 10.654 -10.216 1.00 84.69 188 LEU A CA 1
ATOM 1498 C C . LEU A 1 188 ? 8.418 9.898 -11.199 1.00 84.69 188 LEU A C 1
ATOM 1500 O O . LEU A 1 188 ? 9.497 9.431 -10.831 1.00 84.69 188 LEU A O 1
ATOM 1504 N N . VAL A 1 189 ? 8.023 9.836 -12.471 1.00 82.12 189 VAL A N 1
ATOM 1505 C CA . VAL A 1 189 ? 8.830 9.222 -13.530 1.00 82.12 189 VAL A CA 1
ATOM 1506 C C . VAL A 1 189 ? 10.138 9.987 -13.738 1.00 82.12 189 VAL A C 1
ATOM 1508 O O . VAL A 1 189 ? 11.205 9.381 -13.841 1.00 82.12 189 VAL A O 1
ATOM 1511 N N . THR A 1 190 ? 10.094 11.320 -13.740 1.00 82.19 190 THR A N 1
ATOM 1512 C CA . THR A 1 190 ? 11.297 12.159 -13.861 1.00 82.19 190 THR A CA 1
ATOM 1513 C C . THR A 1 190 ? 12.250 11.950 -12.683 1.00 82.19 190 THR A C 1
ATOM 1515 O O . THR A 1 190 ? 13.461 11.814 -12.871 1.00 82.19 190 THR A O 1
ATOM 1518 N N . ALA A 1 191 ? 11.723 11.893 -11.462 1.00 81.81 191 ALA A N 1
ATOM 1519 C CA . ALA A 1 191 ? 12.515 11.662 -10.262 1.00 81.81 191 ALA A CA 1
ATOM 1520 C C . ALA A 1 191 ? 13.112 10.245 -10.225 1.00 81.81 191 ALA A C 1
ATOM 1522 O O . ALA A 1 191 ? 14.281 10.078 -9.863 1.00 81.81 191 ALA A O 1
ATOM 1523 N N . TYR A 1 192 ? 12.370 9.240 -10.696 1.00 79.88 192 TYR A N 1
ATOM 1524 C CA . TYR A 1 192 ? 12.904 7.898 -10.912 1.00 79.88 192 TYR A CA 1
ATOM 1525 C C . TYR A 1 192 ? 14.088 7.935 -11.888 1.00 79.88 192 TYR A C 1
ATOM 1527 O O . TYR A 1 192 ? 15.162 7.426 -11.573 1.00 79.88 192 TYR A O 1
ATOM 1535 N N . MET A 1 193 ? 13.937 8.586 -13.050 1.00 76.62 193 MET A N 1
ATOM 1536 C CA . MET A 1 193 ? 15.007 8.687 -14.053 1.00 76.62 193 MET A CA 1
ATOM 1537 C C . MET A 1 193 ? 16.269 9.341 -13.484 1.00 76.62 193 MET A C 1
ATOM 1539 O O . MET A 1 193 ? 17.375 8.866 -13.732 1.00 76.62 193 MET A O 1
ATOM 1543 N N . ARG A 1 194 ? 16.120 10.395 -12.672 1.00 79.62 194 ARG A N 1
ATOM 1544 C CA . ARG A 1 194 ? 17.253 11.022 -11.972 1.00 79.62 194 ARG A CA 1
ATOM 1545 C C . ARG A 1 194 ? 17.932 10.049 -11.010 1.00 79.62 194 ARG A C 1
ATOM 1547 O O . ARG A 1 194 ? 19.157 9.989 -10.992 1.00 79.62 194 ARG A O 1
ATOM 1554 N N . THR A 1 195 ? 17.151 9.261 -10.274 1.00 77.31 195 THR A N 1
ATOM 1555 C CA . THR A 1 195 ? 17.673 8.248 -9.342 1.00 77.31 195 THR A CA 1
ATOM 1556 C C . THR A 1 195 ? 18.461 7.164 -10.088 1.00 77.31 195 THR A C 1
ATOM 1558 O O . THR A 1 195 ? 19.554 6.797 -9.665 1.00 77.31 195 THR A O 1
ATOM 1561 N N . VAL A 1 196 ? 17.974 6.704 -11.249 1.00 71.06 196 VAL A N 1
ATOM 1562 C CA . VAL A 1 196 ? 18.706 5.755 -12.113 1.00 71.06 196 VAL A CA 1
ATOM 1563 C C . VAL A 1 196 ? 20.028 6.320 -12.603 1.00 71.06 196 VAL A C 1
ATOM 1565 O O . VAL A 1 196 ? 21.044 5.631 -12.571 1.00 71.06 196 VAL A O 1
ATOM 1568 N N . LEU A 1 197 ? 20.018 7.569 -13.069 1.00 71.81 197 LEU A N 1
ATOM 1569 C CA . LEU A 1 197 ? 21.211 8.222 -13.605 1.00 71.81 197 LEU A CA 1
ATOM 1570 C C . LEU A 1 197 ? 22.283 8.453 -12.533 1.00 71.81 197 LEU A C 1
ATOM 1572 O O . LEU A 1 197 ? 23.468 8.458 -12.856 1.00 71.81 197 LEU A O 1
ATOM 1576 N N . GLN A 1 198 ? 21.879 8.635 -11.275 1.00 74.62 198 GLN A N 1
ATOM 1577 C CA . GLN A 1 198 ? 22.793 8.812 -10.145 1.00 74.62 198 GLN A CA 1
ATOM 1578 C C . GLN A 1 198 ? 23.376 7.485 -9.635 1.00 74.62 198 GLN A C 1
ATOM 1580 O O . GLN A 1 198 ? 24.496 7.474 -9.128 1.00 74.62 198 GLN A O 1
ATOM 1585 N N . GLU A 1 199 ? 22.668 6.364 -9.812 1.00 70.94 199 GLU A N 1
ATOM 1586 C CA . GLU A 1 199 ? 23.080 5.038 -9.325 1.00 70.94 199 GLU A CA 1
ATOM 1587 C C . GLU A 1 199 ? 23.047 3.948 -10.424 1.00 70.94 199 GLU A C 1
ATOM 1589 O O . GLU A 1 199 ? 22.432 2.895 -10.243 1.00 70.94 199 GLU A O 1
ATOM 1594 N N . PRO A 1 200 ? 23.726 4.132 -11.573 1.00 64.25 200 PRO A N 1
ATOM 1595 C CA . PRO A 1 200 ? 23.542 3.288 -12.759 1.00 64.25 200 PRO A CA 1
ATOM 1596 C C . PRO A 1 200 ? 23.945 1.820 -12.554 1.00 64.25 200 PRO A C 1
ATOM 1598 O O . PRO A 1 200 ? 23.425 0.944 -13.237 1.00 64.25 200 PRO A O 1
ATOM 1601 N N . SER A 1 201 ? 24.834 1.525 -11.600 1.00 66.56 201 SER A N 1
ATOM 1602 C CA . SER A 1 201 ? 25.254 0.154 -11.274 1.00 66.56 201 SER A CA 1
ATOM 1603 C C . SER A 1 201 ? 24.140 -0.705 -10.670 1.00 66.56 201 SER A C 1
ATOM 1605 O O . SER A 1 201 ? 24.262 -1.929 -10.670 1.00 66.56 201 SER A O 1
ATOM 1607 N N . GLN A 1 202 ? 23.063 -0.091 -10.171 1.00 63.44 202 GLN A N 1
ATOM 1608 C CA . GLN A 1 202 ? 21.921 -0.798 -9.590 1.00 63.44 202 GLN A CA 1
ATOM 1609 C C . GLN A 1 202 ? 20.798 -1.068 -10.601 1.00 63.44 202 GLN A C 1
ATOM 1611 O O . GLN A 1 202 ? 19.845 -1.774 -10.274 1.00 63.44 202 GLN A O 1
ATOM 1616 N N . TYR A 1 203 ? 20.897 -0.555 -11.836 1.00 64.50 203 TYR A N 1
ATOM 1617 C CA . TYR A 1 203 ? 19.820 -0.651 -12.819 1.00 64.50 203 TYR A CA 1
ATOM 1618 C C . TYR A 1 203 ? 20.258 -1.335 -14.120 1.00 64.50 203 TYR A C 1
ATOM 1620 O O . TYR A 1 203 ? 21.306 -1.055 -14.689 1.00 64.50 203 TYR A O 1
ATOM 1628 N N . THR A 1 204 ? 19.409 -2.233 -14.623 1.00 62.75 204 THR A N 1
ATOM 1629 C CA . THR A 1 204 ? 19.588 -2.920 -15.904 1.00 62.75 204 THR A CA 1
ATOM 1630 C C . THR A 1 204 ? 18.979 -2.120 -17.062 1.00 62.75 204 THR A C 1
ATOM 1632 O O . THR A 1 204 ? 18.093 -1.285 -16.865 1.00 62.75 204 THR A O 1
ATOM 1635 N N . ILE A 1 205 ? 19.398 -2.423 -18.298 1.00 61.31 205 ILE A N 1
ATOM 1636 C CA . ILE A 1 205 ? 18.818 -1.871 -19.542 1.00 61.31 205 ILE A CA 1
ATOM 1637 C C . ILE A 1 205 ? 17.292 -2.072 -19.600 1.00 61.31 205 ILE A C 1
ATOM 1639 O O . ILE A 1 205 ? 16.579 -1.226 -20.146 1.00 61.31 205 ILE A O 1
ATOM 1643 N N . GLY A 1 206 ? 16.777 -3.143 -18.982 1.00 58.69 206 GLY A N 1
ATOM 1644 C CA . GLY A 1 206 ? 15.341 -3.395 -18.867 1.00 58.69 206 GLY A CA 1
ATOM 1645 C C . GLY A 1 206 ? 14.591 -2.234 -18.211 1.00 58.69 206 GLY A C 1
ATOM 1646 O O . GLY A 1 206 ? 13.532 -1.852 -18.693 1.00 58.69 206 GLY A O 1
ATOM 1647 N N . HIS A 1 207 ? 15.170 -1.586 -17.196 1.00 62.09 207 HIS A N 1
ATOM 1648 C CA . HIS A 1 207 ? 14.517 -0.493 -16.465 1.00 62.09 207 HIS A CA 1
ATOM 1649 C C . HIS A 1 207 ? 14.335 0.762 -17.317 1.00 62.09 207 HIS A C 1
ATOM 1651 O O . HIS A 1 207 ? 13.296 1.414 -17.253 1.00 62.09 207 HIS A O 1
ATOM 1657 N N . VAL A 1 208 ? 15.319 1.078 -18.158 1.00 64.38 208 VAL A N 1
ATOM 1658 C CA . VAL A 1 208 ? 15.240 2.222 -19.074 1.00 64.38 208 VAL A CA 1
ATOM 1659 C C . VAL A 1 208 ? 14.145 1.988 -20.120 1.00 64.38 208 VAL A C 1
ATOM 1661 O O . VAL A 1 208 ? 13.345 2.880 -20.390 1.00 64.38 208 VAL A O 1
ATOM 1664 N N . HIS A 1 209 ? 14.044 0.768 -20.653 1.00 63.06 209 HIS A N 1
ATOM 1665 C CA . HIS A 1 209 ? 12.997 0.398 -21.609 1.00 63.06 209 HIS A CA 1
ATOM 1666 C C . HIS A 1 209 ? 11.588 0.421 -20.981 1.00 63.06 209 HIS A C 1
ATOM 1668 O O . HIS A 1 209 ? 10.628 0.902 -21.590 1.00 63.06 209 HIS A O 1
ATOM 1674 N N . CYS A 1 210 ? 11.487 -0.041 -19.734 1.00 62.16 210 CYS A N 1
ATOM 1675 C CA . CYS A 1 210 ? 10.294 -0.001 -18.893 1.00 62.16 210 CYS A CA 1
ATOM 1676 C C . CYS A 1 210 ? 9.746 1.430 -18.712 1.00 62.16 210 CYS A C 1
ATOM 1678 O O . CYS A 1 210 ? 8.566 1.686 -18.953 1.00 62.16 210 CYS A O 1
ATOM 1680 N N . LEU A 1 211 ? 10.613 2.387 -18.381 1.00 66.00 211 LEU A N 1
ATOM 1681 C CA . LEU A 1 211 ? 10.249 3.801 -18.216 1.00 66.00 211 LEU A CA 1
ATOM 1682 C C . LEU A 1 211 ? 9.836 4.470 -19.519 1.00 66.00 211 LEU A C 1
ATOM 1684 O O . LEU A 1 211 ? 8.831 5.174 -19.554 1.00 66.00 211 LEU A O 1
ATOM 1688 N N . ILE A 1 212 ? 10.590 4.238 -20.595 1.00 66.50 212 ILE A N 1
ATOM 1689 C CA . ILE A 1 212 ? 10.268 4.785 -21.918 1.00 66.50 212 ILE A CA 1
ATOM 1690 C C . ILE A 1 212 ? 8.880 4.304 -22.357 1.00 66.50 212 ILE A C 1
ATOM 1692 O O . ILE A 1 212 ? 8.095 5.093 -22.879 1.00 66.50 212 ILE A O 1
ATOM 1696 N N . SER A 1 213 ? 8.547 3.039 -22.085 1.00 65.06 213 SER A N 1
ATOM 1697 C CA . SER A 1 213 ? 7.230 2.469 -22.387 1.00 65.06 213 SER A CA 1
ATOM 1698 C C . SER A 1 213 ? 6.107 3.122 -21.576 1.00 65.06 213 SER A C 1
ATOM 1700 O O . SER A 1 213 ? 5.051 3.420 -22.135 1.00 65.06 213 SER A O 1
ATOM 1702 N N . LEU A 1 214 ? 6.332 3.385 -20.283 1.00 67.69 214 LEU A N 1
ATOM 1703 C CA . LEU A 1 214 ? 5.373 4.083 -19.423 1.00 67.69 214 LEU A CA 1
ATOM 1704 C C . LEU A 1 214 ? 5.147 5.531 -19.894 1.00 67.69 214 LEU A C 1
ATOM 1706 O O . LEU A 1 214 ? 4.004 5.933 -20.103 1.00 67.69 214 LEU A O 1
ATOM 1710 N N . ILE A 1 215 ? 6.226 6.280 -20.153 1.00 69.56 215 ILE A N 1
ATOM 1711 C CA . ILE A 1 215 ? 6.181 7.665 -20.657 1.00 69.56 215 ILE A CA 1
ATOM 1712 C C . ILE A 1 215 ? 5.453 7.736 -22.000 1.00 69.56 215 ILE A C 1
ATOM 1714 O O . ILE A 1 215 ? 4.575 8.578 -22.191 1.00 69.56 215 ILE A O 1
ATOM 1718 N N . TYR A 1 216 ? 5.809 6.857 -22.942 1.00 68.06 216 TYR A N 1
ATOM 1719 C CA . TYR A 1 216 ? 5.188 6.821 -24.263 1.00 68.06 216 TYR A CA 1
ATOM 1720 C C . TYR A 1 216 ? 3.680 6.586 -24.157 1.00 68.06 216 TYR A C 1
ATOM 1722 O O . TYR A 1 216 ? 2.899 7.268 -24.821 1.00 68.06 216 TYR A O 1
ATOM 1730 N N . ARG A 1 217 ? 3.257 5.659 -23.290 1.00 66.44 217 ARG A N 1
ATOM 1731 C CA . ARG A 1 217 ? 1.843 5.306 -23.167 1.00 66.44 217 ARG A CA 1
ATOM 1732 C C . ARG A 1 217 ? 1.014 6.360 -22.440 1.00 66.44 217 ARG A C 1
ATOM 1734 O O . ARG A 1 217 ? -0.050 6.691 -22.961 1.00 66.44 217 ARG A O 1
ATOM 1741 N N . ILE A 1 218 ? 1.524 6.948 -21.351 1.00 66.75 218 ILE A N 1
ATOM 1742 C CA . ILE A 1 218 ? 0.887 8.097 -20.678 1.00 66.75 218 ILE A CA 1
ATOM 1743 C C . ILE A 1 218 ? 0.649 9.223 -21.694 1.00 66.75 218 ILE A C 1
ATOM 1745 O O . ILE A 1 218 ? -0.476 9.696 -21.846 1.00 66.75 218 ILE A O 1
ATOM 1749 N N . ASN A 1 219 ? 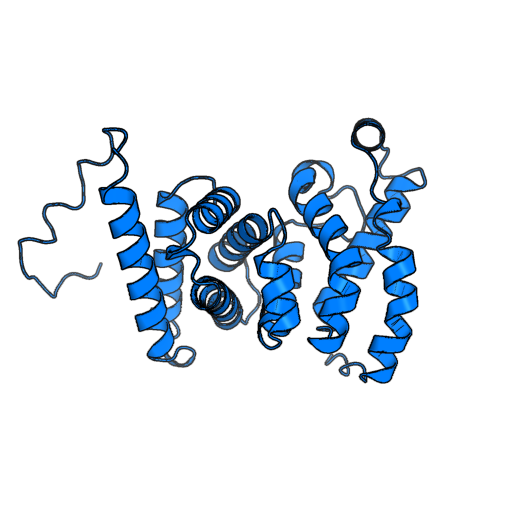1.674 9.573 -22.479 1.00 65.81 219 ASN A N 1
ATOM 1750 C CA . ASN A 1 219 ? 1.556 10.599 -23.518 1.00 65.81 219 ASN A CA 1
ATOM 1751 C C . ASN A 1 219 ? 0.573 10.213 -24.641 1.00 65.81 219 ASN A C 1
ATOM 1753 O O . ASN A 1 219 ? -0.145 11.070 -25.156 1.00 65.81 219 ASN A O 1
ATOM 1757 N N . SER A 1 220 ? 0.510 8.936 -25.034 1.00 66.06 220 SER A N 1
ATOM 1758 C CA . SER A 1 220 ? -0.384 8.473 -26.109 1.00 66.06 220 SER A CA 1
ATOM 1759 C C . SER A 1 220 ? -1.864 8.432 -25.710 1.00 66.06 220 SER A C 1
ATOM 1761 O O . SER A 1 220 ? -2.719 8.778 -26.517 1.00 66.06 220 SER A O 1
ATOM 1763 N N . GLN A 1 221 ? -2.186 8.054 -24.469 1.00 61.78 221 GLN A N 1
ATOM 1764 C CA . GLN A 1 221 ? -3.574 7.997 -24.003 1.00 61.78 221 GLN A CA 1
ATOM 1765 C C . GLN A 1 221 ? -4.146 9.403 -23.801 1.00 61.78 221 GLN A C 1
ATOM 1767 O O . GLN A 1 221 ? -5.255 9.699 -24.244 1.00 61.78 221 GLN A O 1
ATOM 1772 N N . TRP A 1 222 ? -3.359 10.306 -23.222 1.00 57.81 222 TRP A N 1
ATOM 1773 C CA . TRP A 1 222 ? -3.828 11.637 -22.832 1.00 57.81 222 TRP A CA 1
ATOM 1774 C C . TRP A 1 222 ? -3.724 12.694 -23.937 1.00 57.81 222 TRP A C 1
ATOM 1776 O O . TRP A 1 222 ? -4.294 13.772 -23.816 1.00 57.81 222 TRP A O 1
ATOM 1786 N N . SER A 1 223 ? -3.065 12.381 -25.055 1.00 54.47 223 SER A N 1
ATOM 1787 C CA . SER A 1 223 ? -3.176 13.176 -26.288 1.00 54.47 223 SER A CA 1
ATOM 1788 C C . SER A 1 223 ? -4.468 12.895 -27.067 1.00 54.47 223 SER A C 1
ATOM 1790 O O . SER A 1 223 ? -4.816 13.664 -27.963 1.00 54.47 223 SER A O 1
ATOM 1792 N N . THR A 1 224 ? -5.197 11.825 -26.719 1.00 48.66 224 THR A N 1
ATOM 1793 C CA . THR A 1 224 ? -6.478 11.457 -27.350 1.00 48.66 224 THR A CA 1
ATOM 1794 C C . THR A 1 224 ? -7.708 11.775 -26.499 1.00 48.66 224 THR A C 1
ATOM 1796 O O . THR A 1 224 ? -8.795 11.927 -27.058 1.00 48.66 224 THR A O 1
ATOM 1799 N N . SER A 1 225 ? -7.561 11.945 -25.179 1.00 42.28 225 SER A N 1
ATOM 1800 C CA . SER A 1 225 ? -8.599 12.555 -24.347 1.00 42.28 225 SER A CA 1
ATOM 1801 C C . SER A 1 225 ? -8.540 14.073 -24.535 1.00 42.28 225 SER A C 1
ATOM 1803 O O . SER A 1 225 ? -7.480 14.690 -24.496 1.00 42.28 225 SER A O 1
ATOM 1805 N N . SER A 1 226 ? -9.674 14.698 -24.841 1.00 37.25 226 SER A N 1
ATOM 1806 C CA . SER A 1 226 ? -9.767 16.139 -25.081 1.00 37.25 226 SER A CA 1
ATOM 1807 C C . SER A 1 226 ? -9.202 16.927 -23.895 1.00 37.25 226 SER A C 1
ATOM 1809 O O . SER A 1 226 ? -9.845 17.026 -22.850 1.00 37.25 226 SER A O 1
ATOM 1811 N N . ALA A 1 227 ? -8.003 17.480 -24.075 1.00 36.44 227 ALA A N 1
ATOM 1812 C CA . ALA A 1 227 ? -7.310 18.297 -23.094 1.00 36.44 227 ALA A CA 1
ATOM 1813 C C . ALA A 1 227 ? -8.217 19.425 -22.562 1.00 36.44 227 ALA A C 1
ATOM 1815 O O . ALA A 1 227 ? -8.772 20.182 -23.368 1.00 36.44 227 ALA A O 1
ATOM 1816 N N . PRO A 1 228 ? -8.334 19.639 -21.236 1.00 36.28 228 PRO A N 1
ATOM 1817 C CA . PRO A 1 228 ? -8.697 20.957 -20.751 1.00 36.28 228 PRO A CA 1
ATOM 1818 C C . PRO A 1 228 ? -7.573 21.918 -21.166 1.00 36.28 228 PRO A C 1
ATOM 1820 O O . PRO A 1 228 ? -6.390 21.676 -20.931 1.00 36.28 228 PRO A O 1
ATOM 1823 N N . ALA A 1 229 ? -7.955 22.986 -21.860 1.00 37.56 229 ALA A N 1
ATOM 1824 C CA . ALA A 1 229 ? -7.113 23.880 -22.651 1.00 37.56 229 ALA A CA 1
ATOM 1825 C C . ALA A 1 229 ? -6.084 24.732 -21.864 1.00 37.56 229 ALA A C 1
ATOM 1827 O O . ALA A 1 229 ? -6.069 25.956 -21.999 1.00 37.56 229 ALA A O 1
ATOM 1828 N N . ARG A 1 230 ? -5.209 24.136 -21.040 1.00 34.28 230 ARG A N 1
ATOM 1829 C CA . ARG A 1 230 ? -4.183 24.889 -20.287 1.00 34.28 230 ARG A CA 1
ATOM 1830 C C . ARG A 1 230 ? -2.761 24.325 -20.253 1.00 34.28 230 ARG A C 1
ATOM 1832 O O . ARG A 1 230 ? -1.914 24.955 -19.633 1.00 34.28 230 ARG A O 1
ATOM 1839 N N . ALA A 1 231 ? -2.444 23.266 -20.993 1.00 36.66 231 ALA A N 1
ATOM 1840 C CA . ALA A 1 231 ? -1.063 22.778 -21.129 1.00 36.66 231 ALA A CA 1
ATOM 1841 C C . ALA A 1 231 ? -0.452 23.038 -22.523 1.00 36.66 231 ALA A C 1
ATOM 1843 O O . ALA A 1 231 ? 0.340 22.253 -23.027 1.00 36.66 231 ALA A O 1
ATOM 1844 N N . THR A 1 232 ? -0.801 24.143 -23.184 1.00 37.09 232 THR A N 1
ATOM 1845 C CA . THR A 1 232 ? -0.146 24.570 -24.434 1.00 37.09 232 THR A CA 1
ATOM 1846 C C . THR A 1 232 ? 0.835 25.704 -24.190 1.00 37.09 232 THR A C 1
ATOM 1848 O O . THR A 1 232 ? 0.629 26.760 -24.753 1.00 37.09 232 THR A O 1
ATOM 1851 N N . TYR A 1 233 ? 1.887 25.518 -23.388 1.00 36.56 233 TYR A N 1
ATOM 1852 C CA . TYR A 1 233 ? 3.133 26.299 -23.510 1.00 36.56 233 TYR A CA 1
ATOM 1853 C C . TYR A 1 233 ? 4.270 25.545 -22.809 1.00 36.56 233 TYR A C 1
ATOM 1855 O O . TYR A 1 233 ? 4.503 25.721 -21.620 1.00 36.56 233 TYR A O 1
ATOM 1863 N N . GLY A 1 234 ? 4.980 24.682 -23.540 1.00 32.31 234 GLY A N 1
ATOM 1864 C CA . GLY A 1 234 ? 6.229 24.111 -23.023 1.00 32.31 234 GLY A CA 1
ATOM 1865 C C . GLY A 1 234 ? 6.880 23.020 -23.867 1.00 32.31 234 GLY A C 1
ATOM 1866 O O . GLY A 1 234 ? 8.101 22.930 -23.877 1.00 32.31 234 GLY A O 1
ATOM 1867 N N . CYS A 1 235 ? 6.114 22.216 -24.614 1.00 35.50 235 CYS A N 1
ATOM 1868 C CA . CYS A 1 235 ? 6.675 20.994 -25.215 1.00 35.50 235 CYS A CA 1
ATOM 1869 C C . CYS A 1 235 ? 6.754 20.974 -26.756 1.00 35.50 235 CYS A C 1
ATOM 1871 O O . CYS A 1 235 ? 7.334 20.055 -27.325 1.00 35.50 235 CYS A O 1
ATOM 1873 N N . GLN A 1 236 ? 6.235 21.982 -27.470 1.00 32.50 236 GLN A N 1
ATOM 1874 C CA . GLN A 1 236 ? 6.226 21.935 -28.944 1.00 32.50 236 GLN A CA 1
ATOM 1875 C C . GLN A 1 236 ? 7.567 22.329 -29.597 1.00 32.50 236 GLN A C 1
ATOM 1877 O O . GLN A 1 236 ? 7.827 21.950 -30.736 1.00 32.50 236 GLN A O 1
ATOM 1882 N N . SER A 1 237 ? 8.433 23.083 -28.911 1.00 33.50 237 SER A N 1
ATOM 1883 C CA . SER A 1 237 ? 9.678 23.600 -29.505 1.00 33.50 237 SER A CA 1
ATOM 1884 C C . SER A 1 237 ? 10.861 22.630 -29.443 1.00 33.50 237 SER A C 1
ATOM 1886 O O . SER A 1 237 ? 11.805 22.794 -30.210 1.00 33.50 237 SER A O 1
ATOM 1888 N N . CYS A 1 238 ? 10.824 21.604 -28.587 1.00 32.59 238 CYS A N 1
ATOM 1889 C CA . CYS A 1 238 ? 11.953 20.677 -28.428 1.00 32.59 238 CYS A CA 1
ATOM 1890 C C . CYS A 1 238 ? 11.901 19.478 -29.388 1.00 32.59 238 CYS A C 1
ATOM 1892 O O . CYS A 1 238 ? 12.933 18.880 -29.675 1.00 32.59 238 CYS A O 1
ATOM 1894 N N . TRP A 1 239 ? 10.724 19.138 -29.920 1.00 34.41 239 TRP A N 1
ATOM 1895 C CA . TRP A 1 239 ? 10.560 17.958 -30.776 1.00 34.41 239 TRP A CA 1
ATOM 1896 C C . TRP A 1 239 ? 10.949 18.188 -32.243 1.00 34.41 239 TRP A C 1
ATOM 1898 O O . TRP A 1 239 ? 11.454 17.276 -32.890 1.00 34.41 239 TRP A O 1
ATOM 1908 N N . ASN A 1 240 ? 10.803 19.410 -32.765 1.00 31.36 240 ASN A N 1
ATOM 1909 C CA . ASN A 1 240 ? 11.079 19.694 -34.181 1.00 31.36 240 ASN A CA 1
ATOM 1910 C C . ASN A 1 240 ? 12.551 20.009 -34.499 1.00 31.36 240 ASN A C 1
ATOM 1912 O O . ASN A 1 240 ? 12.886 20.193 -35.666 1.00 31.36 240 ASN A O 1
ATOM 1916 N N . ALA A 1 241 ? 13.432 20.080 -33.498 1.00 34.44 241 ALA A N 1
ATOM 1917 C CA . ALA A 1 241 ? 14.801 20.562 -33.692 1.00 34.44 241 ALA A CA 1
ATOM 1918 C C . ALA A 1 241 ? 15.882 19.471 -33.757 1.00 34.44 241 ALA A C 1
ATOM 1920 O O . ALA A 1 241 ? 17.041 19.817 -33.947 1.00 34.44 241 ALA A O 1
ATOM 1921 N N . GLY A 1 242 ? 15.557 18.179 -33.614 1.00 31.09 242 GLY A N 1
ATOM 1922 C CA . GLY A 1 242 ? 16.538 17.100 -33.822 1.00 31.09 242 GLY A CA 1
ATOM 1923 C C . GLY A 1 242 ? 17.852 17.242 -33.030 1.00 31.09 242 GLY A C 1
ATOM 1924 O O . GLY A 1 242 ? 18.892 16.780 -33.493 1.00 31.09 242 GLY A O 1
ATOM 1925 N N . CYS A 1 243 ? 17.832 17.885 -31.858 1.00 28.70 243 CYS A N 1
ATOM 1926 C CA . CYS A 1 243 ? 19.031 18.152 -31.065 1.00 28.70 243 CYS A CA 1
ATOM 1927 C C . CYS A 1 243 ? 19.157 17.167 -29.897 1.00 28.70 243 CYS A C 1
ATOM 1929 O O . CYS A 1 243 ? 18.566 17.344 -28.834 1.00 28.70 243 CYS A O 1
ATOM 1931 N N . PHE A 1 244 ? 20.008 16.157 -30.083 1.00 34.81 244 PHE A N 1
ATOM 1932 C CA . PHE A 1 244 ? 20.692 15.434 -29.006 1.00 34.81 244 PHE A CA 1
ATOM 1933 C C . PHE A 1 244 ? 21.735 16.365 -28.356 1.00 34.81 244 PHE A C 1
ATOM 1935 O O . PHE A 1 244 ? 22.922 16.236 -28.623 1.00 34.81 244 PHE A O 1
ATOM 1942 N N . ALA A 1 245 ? 21.310 17.351 -27.566 1.00 34.44 245 ALA A N 1
ATOM 1943 C CA . ALA A 1 245 ? 22.157 18.063 -26.600 1.00 34.44 245 ALA A CA 1
ATOM 1944 C C . ALA A 1 245 ? 21.346 19.163 -25.911 1.00 34.44 245 ALA A C 1
ATOM 1946 O O . ALA A 1 245 ? 21.040 20.171 -26.537 1.00 34.44 245 ALA A O 1
ATOM 1947 N N . CYS A 1 246 ? 21.025 18.964 -24.633 1.00 25.00 246 CYS A N 1
ATOM 1948 C CA . CYS A 1 246 ? 21.170 19.970 -23.575 1.00 25.00 246 CYS A CA 1
ATOM 1949 C C . CYS A 1 246 ? 20.692 19.359 -22.251 1.00 25.00 246 CYS A C 1
ATOM 1951 O O . CYS A 1 246 ? 19.498 19.235 -21.998 1.00 25.00 246 CYS A O 1
ATOM 1953 N N . TRP A 1 247 ? 21.658 18.949 -21.429 1.00 31.16 247 TRP A N 1
ATOM 1954 C CA . TRP A 1 247 ? 21.510 18.823 -19.981 1.00 31.16 247 TRP A CA 1
ATOM 1955 C C . TRP A 1 247 ? 21.815 20.184 -19.352 1.00 31.16 247 TRP A C 1
ATOM 1957 O O . TRP A 1 247 ? 22.855 20.755 -19.679 1.00 31.16 247 TRP A O 1
ATOM 1967 N N . CYS A 1 248 ? 20.938 20.639 -18.457 1.00 36.88 248 CYS A N 1
ATOM 1968 C CA . CYS A 1 248 ? 21.219 21.394 -17.233 1.00 36.88 248 CYS A CA 1
ATOM 1969 C C . CYS A 1 248 ? 20.049 21.141 -16.276 1.00 36.88 248 CYS A C 1
ATOM 1971 O O . CYS A 1 248 ? 18.895 21.345 -16.717 1.00 36.88 248 CYS A O 1
#

Organism: NCBI:txid1738132

Sequence (248 aa):
MDNPALTESQRLASLSLWFLILDPARIPTPEVLETLDPNDGRAAVDISCAAIALHWVFKTRCTGSVGVYLWSHFWPWVYFIHTHWEFLEGRFHGLKAQQDFYLSYGPCVGSFHDHSETFALMSSTPSFWSTIGKLWWFVTWGDVPGGRAGMLYDILRFVLDAQVPNHPERLDEIVEGAGGSVDDIGSLVTAYMRTVLQEPSQYTIGHVHCLISLIYRINSQWSTSSAPARATYGCQSCWNAGCFACWC

pLDDT: mean 77.54, std 17.9, range [25.0, 96.44]